Protein AF-A0A3Q3F5X0-F1 (afdb_monomer)

InterPro domains:
  IPR001217 Transcription factor STAT [PTHR11801] (1-173)
  IPR013799 STAT transcription factor, protein interaction [PF02865] (2-119)
  IPR013799 STAT transcription factor, protein interaction [SM00964] (2-122)
  IPR013800 STAT transcription factor, all-alpha domain [PF01017] (135-172)
  IPR015988 STAT transcription factor, coiled coil [SSF47655] (131-173)
  IPR036535 STAT transcription factor, N-terminal domain superfamily [G3DSA:1.10.532.10] (1-124)
  IPR036535 STAT transcription factor, N-terminal domain superfamily [SSF48092] (1-118)

Structure (mmCIF, N/CA/C/O backbone):
data_AF-A0A3Q3F5X0-F1
#
_entry.id   AF-A0A3Q3F5X0-F1
#
loop_
_atom_site.group_PDB
_atom_site.id
_atom_site.type_symbol
_atom_site.label_atom_id
_atom_site.label_alt_id
_atom_site.label_comp_id
_atom_site.label_asym_id
_atom_site.label_entity_id
_atom_site.label_seq_id
_atom_site.pdbx_PDB_ins_code
_atom_site.Cartn_x
_atom_site.Cartn_y
_atom_site.Cartn_z
_atom_site.occupancy
_atom_site.B_iso_or_equiv
_atom_site.auth_seq_id
_atom_site.auth_comp_id
_atom_site.auth_asym_id
_atom_site.auth_atom_id
_atom_site.pdbx_PDB_model_num
ATOM 1 N N . MET A 1 1 ? 6.477 1.922 10.230 1.00 62.34 1 MET A N 1
ATOM 2 C CA . MET A 1 1 ? 5.523 0.887 9.770 1.00 62.34 1 MET A CA 1
ATOM 3 C C . MET A 1 1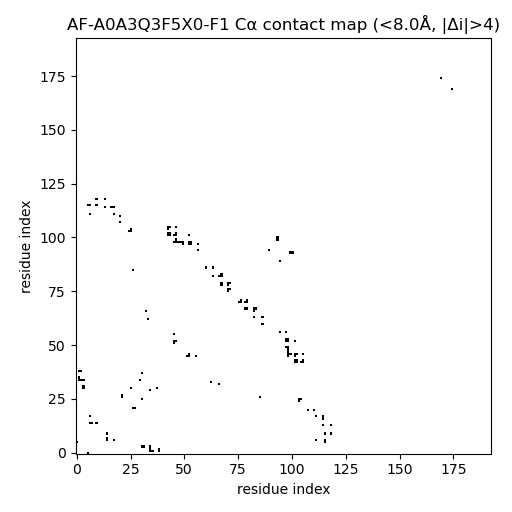 ? 5.033 1.331 8.405 1.00 62.34 1 MET A C 1
ATOM 5 O O . MET A 1 1 ? 4.726 2.510 8.294 1.00 62.34 1 MET A O 1
ATOM 9 N N . ALA A 1 2 ? 5.054 0.463 7.390 1.00 82.81 2 ALA A N 1
ATOM 10 C CA . ALA A 1 2 ? 4.677 0.853 6.027 1.00 82.81 2 ALA A CA 1
ATOM 11 C C . ALA A 1 2 ? 3.209 1.318 5.972 1.00 82.81 2 ALA A C 1
ATOM 13 O O . ALA A 1 2 ? 2.379 0.784 6.715 1.00 82.81 2 ALA A O 1
ATOM 14 N N . GLN A 1 3 ? 2.898 2.286 5.112 1.00 90.00 3 GLN A N 1
ATOM 15 C CA . GLN A 1 3 ? 1.541 2.753 4.811 1.00 90.00 3 GLN A CA 1
ATOM 16 C C . GLN A 1 3 ? 0.659 1.581 4.370 1.00 90.00 3 GLN A C 1
ATOM 18 O O . GLN A 1 3 ? -0.467 1.447 4.847 1.00 90.00 3 GLN A O 1
ATOM 23 N N . TRP A 1 4 ? 1.213 0.663 3.571 1.00 92.75 4 TRP A N 1
ATOM 24 C CA . TRP A 1 4 ? 0.525 -0.561 3.153 1.00 92.75 4 TRP A CA 1
ATOM 25 C C . TRP A 1 4 ? -0.023 -1.386 4.323 1.00 92.75 4 TRP A C 1
ATOM 27 O O . TRP A 1 4 ? -1.178 -1.801 4.319 1.00 92.75 4 TRP A O 1
ATOM 37 N N . ASN A 1 5 ? 0.776 -1.562 5.380 1.00 89.50 5 ASN A N 1
ATOM 38 C CA . ASN A 1 5 ? 0.346 -2.326 6.550 1.00 89.50 5 ASN A CA 1
ATOM 39 C C . ASN A 1 5 ? -0.796 -1.631 7.300 1.00 89.50 5 ASN A C 1
ATOM 41 O O . ASN A 1 5 ? -1.560 -2.299 7.982 1.00 89.50 5 ASN A O 1
ATOM 45 N N . GLN A 1 6 ? -0.902 -0.302 7.224 1.00 89.31 6 GLN A N 1
ATOM 46 C CA . GLN A 1 6 ? -2.010 0.428 7.844 1.00 89.31 6 GLN A CA 1
ATOM 47 C C . GLN A 1 6 ? -3.301 0.247 7.042 1.00 89.31 6 GLN A C 1
ATOM 49 O O . GLN A 1 6 ? -4.356 0.063 7.641 1.00 89.31 6 GLN A O 1
ATOM 54 N N . LEU A 1 7 ? -3.214 0.240 5.706 1.00 90.56 7 LEU A N 1
ATOM 55 C CA . LEU A 1 7 ? -4.358 -0.011 4.822 1.00 90.56 7 LEU A CA 1
ATOM 56 C C . LEU A 1 7 ? -4.957 -1.398 5.052 1.00 90.56 7 LEU A C 1
ATOM 58 O O . LEU A 1 7 ? -6.170 -1.523 5.162 1.00 90.56 7 LEU A O 1
ATOM 62 N N . GLN A 1 8 ? -4.112 -2.421 5.202 1.00 89.19 8 GLN A N 1
ATOM 63 C CA . GLN A 1 8 ? -4.552 -3.800 5.445 1.00 89.19 8 GLN A CA 1
ATOM 64 C C . GLN A 1 8 ? -5.322 -3.987 6.764 1.00 89.19 8 GLN A C 1
ATOM 66 O O . GLN A 1 8 ? -6.007 -4.991 6.932 1.00 89.19 8 GLN A O 1
ATOM 71 N N . MET A 1 9 ? -5.219 -3.035 7.694 1.00 86.75 9 MET A N 1
ATOM 72 C CA . MET A 1 9 ? -5.916 -3.064 8.984 1.00 86.75 9 MET A CA 1
ATOM 73 C C . MET A 1 9 ? -7.265 -2.327 8.956 1.00 86.75 9 MET A C 1
ATOM 75 O O . MET A 1 9 ? -7.920 -2.235 9.994 1.00 86.75 9 MET A O 1
ATOM 79 N N . LEU A 1 10 ? -7.662 -1.755 7.815 1.00 88.75 10 LEU A N 1
ATOM 80 C CA . LEU A 1 10 ? -8.928 -1.039 7.675 1.00 88.75 10 LEU A CA 1
ATOM 81 C C . LEU A 1 10 ? -10.125 -1.989 7.524 1.00 88.75 10 LEU A C 1
ATOM 83 O O . LEU A 1 10 ? -9.989 -3.152 7.152 1.00 88.75 10 LEU A O 1
ATOM 87 N N . ASP A 1 11 ? -11.325 -1.458 7.769 1.00 85.75 11 ASP A N 1
ATOM 88 C CA . ASP A 1 11 ? -12.581 -2.171 7.529 1.00 85.75 11 ASP A CA 1
ATOM 89 C C . ASP A 1 11 ? -12.750 -2.566 6.050 1.00 85.75 11 ASP A C 1
ATOM 91 O O . ASP A 1 11 ? -12.306 -1.851 5.148 1.00 85.75 11 ASP A O 1
ATOM 95 N N . CYS A 1 12 ? -13.512 -3.639 5.797 1.00 87.06 12 CYS A N 1
ATOM 96 C CA . CYS A 1 12 ? -13.797 -4.185 4.458 1.00 87.06 12 CYS A CA 1
ATOM 97 C C . CYS A 1 12 ? -14.195 -3.113 3.422 1.00 87.06 12 CYS A C 1
ATOM 99 O O . CYS A 1 12 ? -13.683 -3.106 2.309 1.00 87.06 12 CYS A O 1
ATOM 101 N N . LYS A 1 13 ? -15.026 -2.138 3.817 1.00 89.06 13 LYS A N 1
ATOM 102 C CA . LYS A 1 13 ? -15.477 -1.033 2.946 1.00 89.06 13 LYS A CA 1
ATOM 103 C C . LYS A 1 13 ? -14.349 -0.138 2.412 1.00 89.06 13 LYS A C 1
ATOM 105 O O . LYS A 1 13 ? -14.518 0.512 1.386 1.00 89.06 13 LYS A O 1
ATOM 110 N N . TYR A 1 14 ? -13.239 -0.021 3.143 1.00 89.50 14 TYR A N 1
ATOM 111 C CA . TYR A 1 14 ? -12.072 0.749 2.709 1.00 89.50 14 TYR A CA 1
ATOM 112 C C . TYR A 1 14 ? -11.112 -0.130 1.911 1.00 89.50 14 TYR A C 1
ATOM 114 O O . TYR A 1 14 ? -10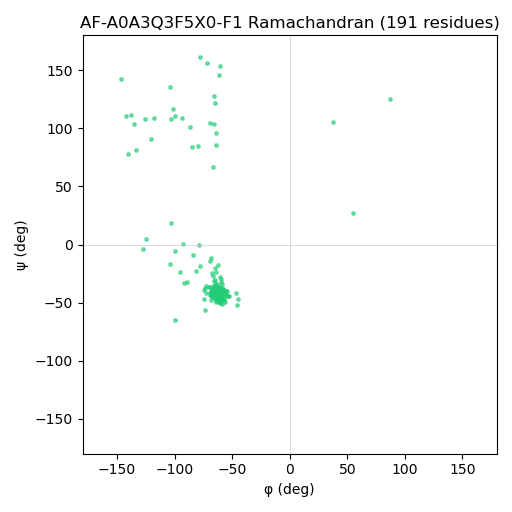.489 0.364 0.979 1.00 89.50 14 TYR A O 1
ATOM 122 N N . LEU A 1 15 ? -11.031 -1.428 2.224 1.00 90.31 15 LEU A N 1
ATOM 123 C CA . LEU A 1 15 ? -10.270 -2.386 1.420 1.00 90.31 15 LEU A CA 1
ATOM 124 C C . LEU A 1 15 ? -10.836 -2.509 -0.000 1.00 90.31 15 LEU A C 1
ATOM 126 O O . LEU A 1 15 ? -10.057 -2.531 -0.941 1.00 90.31 15 LEU A O 1
ATOM 130 N N . GLU A 1 16 ? -12.160 -2.476 -0.174 1.00 90.75 16 GLU A N 1
ATOM 131 C CA . GLU A 1 16 ? -12.792 -2.417 -1.505 1.00 90.75 16 GLU A CA 1
ATOM 132 C C . GLU A 1 16 ? -12.388 -1.160 -2.296 1.00 90.75 16 GLU A C 1
ATOM 134 O O . GLU A 1 16 ? -12.187 -1.225 -3.505 1.00 90.75 16 GLU A O 1
ATOM 139 N N . GLN A 1 17 ? -12.215 -0.014 -1.626 1.00 90.75 17 GLN A N 1
ATOM 140 C CA . GLN A 1 17 ? -11.722 1.207 -2.281 1.00 90.75 17 GLN A CA 1
ATOM 141 C C . GLN A 1 17 ? -10.253 1.076 -2.692 1.00 90.75 17 GLN A C 1
ATOM 143 O O . GLN A 1 17 ? -9.859 1.589 -3.738 1.00 90.75 17 GLN A O 1
ATOM 148 N N . VAL A 1 18 ? -9.442 0.394 -1.877 1.00 92.56 18 VAL A N 1
ATOM 149 C CA . VAL A 1 18 ? -8.052 0.079 -2.228 1.00 92.56 18 VAL A CA 1
ATOM 150 C C . VAL A 1 18 ? -8.012 -0.887 -3.413 1.00 92.56 18 VAL A C 1
ATOM 152 O O . VAL A 1 18 ? -7.215 -0.677 -4.315 1.00 92.56 18 VAL A O 1
ATOM 155 N N . ASP A 1 19 ? -8.882 -1.893 -3.461 1.00 91.50 19 ASP A N 1
ATOM 156 C CA . ASP A 1 19 ? -8.961 -2.853 -4.571 1.00 91.50 19 ASP A CA 1
ATOM 157 C C . ASP A 1 19 ? -9.249 -2.151 -5.909 1.00 91.50 19 ASP A C 1
ATOM 159 O O . ASP A 1 19 ? -8.447 -2.212 -6.843 1.00 91.50 19 ASP A O 1
ATOM 163 N N . GLN A 1 20 ? -10.292 -1.317 -5.934 1.00 91.50 20 GLN A N 1
ATOM 164 C CA . GLN A 1 20 ? -10.670 -0.513 -7.104 1.00 91.50 20 GLN A CA 1
ATOM 165 C C . GLN A 1 20 ? -9.568 0.450 -7.572 1.00 91.50 20 GLN A C 1
ATOM 167 O O . GLN A 1 20 ? -9.478 0.773 -8.757 1.00 91.50 20 GLN A O 1
ATOM 172 N N . LEU A 1 21 ? -8.717 0.936 -6.661 1.00 91.94 21 LEU A N 1
ATOM 173 C CA . LEU A 1 21 ? -7.590 1.801 -7.018 1.00 91.94 21 LEU A CA 1
ATOM 174 C C . LEU A 1 21 ? -6.561 1.064 -7.894 1.00 91.94 21 LEU A C 1
ATOM 176 O O . LEU A 1 21 ? -5.889 1.695 -8.723 1.00 91.94 21 LEU A O 1
ATOM 180 N N . TYR A 1 22 ? -6.433 -0.253 -7.722 1.00 91.62 22 TYR A N 1
ATOM 181 C CA . TYR A 1 22 ? -5.384 -1.072 -8.325 1.00 91.62 22 TYR A CA 1
ATOM 182 C C . TYR A 1 22 ? -5.829 -1.931 -9.520 1.00 91.62 22 TYR A C 1
ATOM 184 O O . TYR A 1 22 ? -4.947 -2.302 -10.293 1.00 91.62 22 TYR A O 1
ATOM 192 N N . ASP A 1 23 ? -7.131 -2.159 -9.735 1.00 83.75 23 ASP A N 1
ATOM 193 C CA . ASP A 1 23 ? -7.678 -3.030 -10.800 1.00 83.75 23 ASP A CA 1
ATOM 194 C C . ASP A 1 23 ? -7.028 -2.848 -12.190 1.00 83.75 23 ASP A C 1
ATOM 196 O O . ASP A 1 23 ? -6.608 -3.825 -12.807 1.00 83.75 23 ASP A O 1
ATOM 200 N N . ASP A 1 24 ? -6.856 -1.605 -12.659 1.00 73.31 24 ASP A N 1
ATOM 201 C CA . ASP A 1 24 ? -6.328 -1.305 -14.008 1.00 73.31 24 ASP A CA 1
ATOM 202 C C . ASP A 1 24 ? -5.088 -0.384 -14.011 1.00 73.31 24 ASP A C 1
ATOM 204 O O . ASP A 1 24 ? -4.608 0.062 -15.064 1.00 73.31 24 ASP A O 1
ATOM 208 N N . SER A 1 25 ? -4.556 -0.034 -12.835 1.00 80.62 25 SER A N 1
ATOM 209 C CA . SER A 1 25 ? -3.545 1.026 -12.717 1.00 80.62 25 SER A CA 1
ATOM 210 C C . SER A 1 25 ? -2.118 0.494 -12.600 1.00 80.62 25 SER A C 1
ATOM 212 O O . SER A 1 25 ? -1.296 0.729 -13.486 1.00 80.62 25 SER A O 1
ATOM 214 N N . PHE A 1 26 ? -1.813 -0.210 -11.517 1.00 89.62 26 PHE A N 1
ATOM 215 C CA . PHE A 1 26 ? -0.490 -0.714 -11.172 1.00 89.62 26 PHE A CA 1
ATOM 216 C C . PHE A 1 26 ? -0.658 -2.050 -10.439 1.00 89.62 26 PHE A C 1
ATOM 218 O O . PHE A 1 26 ? -1.594 -2.181 -9.660 1.00 89.62 26 PHE A O 1
ATOM 225 N N . PRO A 1 27 ? 0.202 -3.059 -10.640 1.00 91.06 27 PRO A N 1
ATOM 226 C CA . PRO A 1 27 ? -0.033 -4.362 -10.025 1.00 91.06 27 PRO A CA 1
ATOM 227 C C . PRO A 1 27 ? 0.047 -4.295 -8.491 1.00 91.06 27 PRO A C 1
ATOM 229 O O . PRO A 1 27 ? 1.091 -3.936 -7.932 1.00 91.06 27 PRO A O 1
ATOM 232 N N . MET A 1 28 ? -1.040 -4.676 -7.809 1.00 92.38 28 MET A N 1
ATOM 233 C CA . MET A 1 28 ? -1.124 -4.660 -6.343 1.00 92.38 28 MET A CA 1
ATOM 234 C C . MET A 1 28 ? -0.048 -5.542 -5.692 1.00 92.38 28 MET A C 1
ATOM 236 O O . MET A 1 28 ? 0.515 -5.180 -4.659 1.00 92.38 28 MET A O 1
ATOM 240 N N . ASP A 1 29 ? 0.321 -6.654 -6.332 1.00 91.12 29 ASP A N 1
ATOM 241 C CA . ASP A 1 29 ? 1.418 -7.521 -5.900 1.00 91.12 29 ASP A CA 1
ATOM 242 C C . ASP A 1 29 ? 2.721 -6.735 -5.683 1.00 91.12 29 ASP A C 1
ATOM 244 O O . ASP A 1 29 ? 3.396 -6.888 -4.665 1.00 91.12 29 ASP A O 1
ATOM 248 N N . ILE A 1 30 ? 3.063 -5.836 -6.613 1.00 92.12 30 ILE A N 1
ATOM 249 C CA . ILE A 1 30 ? 4.283 -5.023 -6.531 1.00 92.12 30 ILE A CA 1
ATOM 250 C C . ILE A 1 30 ? 4.158 -4.008 -5.406 1.00 92.12 30 ILE A C 1
ATOM 252 O O . ILE A 1 30 ? 5.093 -3.842 -4.617 1.00 92.12 30 ILE A O 1
ATOM 256 N N . ARG A 1 31 ? 2.989 -3.362 -5.309 1.00 93.62 31 ARG A N 1
ATOM 257 C CA . ARG A 1 31 ? 2.679 -2.422 -4.230 1.00 93.62 31 ARG A CA 1
ATOM 258 C C . ARG A 1 31 ? 2.874 -3.067 -2.856 1.00 93.62 31 ARG A C 1
ATOM 260 O O . ARG A 1 31 ? 3.416 -2.411 -1.963 1.00 93.62 31 ARG A O 1
ATOM 267 N N . GLN A 1 32 ? 2.474 -4.329 -2.702 1.00 92.75 32 GLN A N 1
ATOM 268 C CA . GLN A 1 32 ? 2.616 -5.094 -1.467 1.00 92.75 32 GLN A CA 1
ATOM 269 C C . GLN A 1 32 ? 4.068 -5.518 -1.208 1.00 92.75 32 GLN A C 1
ATOM 271 O O . GLN A 1 32 ? 4.624 -5.185 -0.155 1.00 92.75 32 GLN A O 1
ATOM 276 N N . TYR A 1 33 ? 4.698 -6.234 -2.147 1.00 91.19 33 TYR A N 1
ATOM 277 C CA . TYR A 1 33 ? 6.037 -6.804 -1.947 1.00 91.19 33 TYR A CA 1
ATOM 278 C C . TYR A 1 33 ? 7.104 -5.734 -1.740 1.00 91.19 33 TYR A C 1
ATOM 280 O O . TYR A 1 33 ? 7.977 -5.879 -0.884 1.00 91.19 33 TYR A O 1
ATOM 288 N N . LEU A 1 34 ? 7.008 -4.637 -2.490 1.00 93.06 34 LEU A N 1
ATOM 289 C CA . LEU A 1 34 ? 7.975 -3.547 -2.454 1.00 93.06 34 LEU A CA 1
ATOM 290 C C . LEU A 1 34 ? 7.464 -2.340 -1.667 1.00 93.06 34 LEU A C 1
ATOM 292 O O . LEU A 1 34 ? 8.031 -1.259 -1.793 1.00 93.06 34 LEU A O 1
ATOM 296 N N . SER A 1 35 ? 6.441 -2.514 -0.824 1.00 94.75 35 SER A N 1
ATOM 297 C CA . SER A 1 35 ? 5.794 -1.431 -0.068 1.00 94.75 35 SER A CA 1
ATOM 298 C C . SER A 1 35 ? 6.784 -0.473 0.595 1.00 94.75 35 SER A C 1
ATOM 300 O O . SER A 1 35 ? 6.738 0.728 0.355 1.00 94.75 35 SER A O 1
ATOM 302 N N . LYS A 1 36 ? 7.746 -1.003 1.358 1.00 92.88 36 LYS A N 1
ATOM 303 C CA . LYS A 1 36 ? 8.773 -0.195 2.037 1.00 92.88 36 LYS A CA 1
ATOM 304 C C . LYS A 1 36 ? 9.679 0.577 1.075 1.00 92.88 36 LYS A C 1
ATOM 306 O O . LYS A 1 36 ? 10.094 1.682 1.400 1.00 92.88 36 LYS A O 1
ATOM 311 N N . TRP A 1 37 ? 10.028 -0.023 -0.062 1.00 95.06 37 TRP A N 1
ATOM 312 C CA . TRP A 1 37 ? 10.907 0.601 -1.050 1.00 95.06 37 TRP A CA 1
ATOM 313 C C . TRP A 1 37 ? 10.161 1.691 -1.821 1.00 95.06 37 TRP A C 1
ATOM 315 O O . TRP A 1 37 ? 10.643 2.818 -1.899 1.00 95.06 37 TRP A O 1
ATOM 325 N N . ILE A 1 38 ? 8.947 1.391 -2.290 1.00 95.25 38 ILE A N 1
ATOM 326 C CA . ILE A 1 38 ? 8.069 2.347 -2.975 1.00 95.25 38 ILE A CA 1
ATOM 327 C C . ILE A 1 38 ? 7.815 3.565 -2.082 1.00 95.25 38 ILE A C 1
ATOM 329 O O . ILE A 1 38 ? 7.986 4.690 -2.531 1.00 95.25 38 ILE A O 1
ATOM 333 N N . GLU A 1 39 ? 7.476 3.358 -0.810 1.00 94.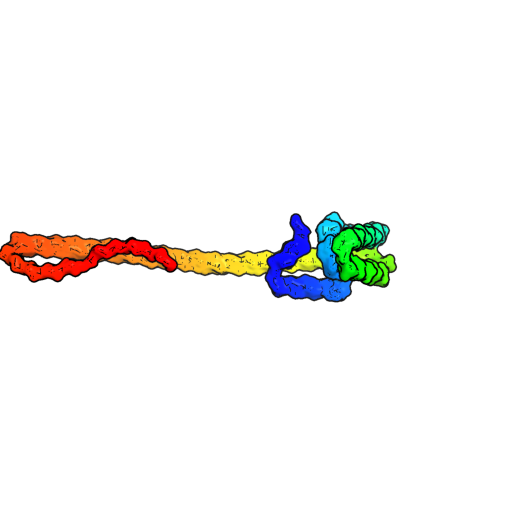88 39 GLU A N 1
ATOM 334 C CA . GLU A 1 39 ? 7.184 4.447 0.135 1.00 94.88 39 GLU A CA 1
ATOM 335 C C . GLU A 1 39 ? 8.420 5.281 0.522 1.00 94.88 39 GLU A C 1
ATOM 337 O O . GLU A 1 39 ? 8.280 6.363 1.083 1.00 94.88 39 GLU A O 1
ATOM 342 N N . SER A 1 40 ? 9.636 4.802 0.235 1.00 95.00 40 SER A N 1
ATOM 343 C CA . SER A 1 40 ? 10.878 5.539 0.514 1.00 95.00 40 SER A CA 1
ATOM 344 C C . SER A 1 40 ? 11.265 6.544 -0.576 1.00 95.00 40 SER A C 1
ATOM 346 O O . SER A 1 40 ? 12.202 7.321 -0.391 1.00 95.00 40 SER A O 1
ATOM 348 N N . ILE A 1 41 ? 10.570 6.522 -1.715 1.00 95.00 41 ILE A N 1
ATOM 349 C CA . ILE A 1 41 ? 10.892 7.319 -2.897 1.00 95.00 41 ILE A CA 1
ATOM 350 C C . ILE A 1 41 ? 9.919 8.493 -3.007 1.00 95.00 41 ILE A C 1
ATOM 352 O O . ILE A 1 41 ? 8.707 8.330 -2.885 1.00 95.00 41 ILE A O 1
ATOM 356 N N . ASP A 1 42 ? 10.455 9.676 -3.307 1.00 95.31 42 ASP A N 1
ATOM 357 C CA . ASP A 1 42 ? 9.653 10.844 -3.665 1.00 95.31 42 ASP A CA 1
ATOM 358 C C . ASP A 1 42 ? 9.194 10.762 -5.130 1.00 95.31 42 ASP A C 1
ATOM 360 O O . ASP A 1 42 ? 9.834 11.290 -6.043 1.00 95.31 42 ASP A O 1
ATOM 364 N N . TRP A 1 43 ? 8.080 10.066 -5.355 1.00 96.25 43 TRP A N 1
ATOM 365 C CA . TRP A 1 43 ? 7.519 9.865 -6.691 1.00 96.25 43 TRP A CA 1
ATOM 366 C C . TRP A 1 43 ? 7.028 11.152 -7.362 1.00 96.25 43 TRP A C 1
ATOM 368 O O . TRP A 1 43 ? 6.944 11.175 -8.588 1.00 96.25 43 TRP A O 1
ATOM 378 N N . ASP A 1 44 ? 6.755 12.221 -6.607 1.00 95.31 44 ASP A N 1
ATOM 379 C CA . ASP A 1 44 ? 6.405 13.519 -7.191 1.00 95.31 44 ASP A CA 1
ATOM 380 C C . ASP A 1 44 ? 7.602 14.129 -7.916 1.00 95.31 44 ASP A C 1
ATOM 382 O O . ASP A 1 44 ? 7.469 14.572 -9.054 1.00 95.31 44 ASP A O 1
ATOM 386 N N . THR A 1 45 ? 8.789 14.078 -7.308 1.00 95.69 45 THR A N 1
ATOM 387 C CA . THR A 1 45 ? 10.025 14.520 -7.969 1.00 95.69 45 THR A CA 1
ATOM 388 C C . THR A 1 45 ? 10.390 13.609 -9.143 1.00 95.69 45 THR A C 1
ATOM 390 O O . THR A 1 45 ? 10.795 14.094 -10.201 1.00 95.69 45 THR A O 1
ATOM 393 N N . VAL A 1 46 ? 10.214 12.290 -8.993 1.00 95.88 46 VAL A N 1
ATOM 394 C CA . VAL A 1 46 ? 10.490 11.316 -10.066 1.00 95.88 46 VAL A CA 1
ATOM 395 C C . VAL A 1 46 ? 9.597 11.564 -11.285 1.00 95.88 46 VAL A C 1
ATOM 397 O O . VAL A 1 46 ? 10.084 11.523 -12.409 1.00 95.88 46 VAL A O 1
ATOM 400 N N . ALA A 1 47 ? 8.319 11.890 -11.080 1.00 95.06 47 ALA A N 1
ATOM 401 C CA . ALA A 1 47 ? 7.380 12.193 -12.160 1.00 95.06 47 ALA A CA 1
ATOM 402 C C . ALA A 1 47 ? 7.684 13.505 -12.913 1.00 95.06 47 ALA A C 1
ATOM 404 O O . ALA A 1 47 ? 7.093 13.751 -13.959 1.00 95.06 47 ALA A O 1
ATOM 405 N N . MET A 1 48 ? 8.588 14.346 -12.402 1.00 94.12 48 MET A N 1
ATOM 406 C CA . MET A 1 48 ? 8.992 15.609 -13.037 1.00 94.12 48 MET A CA 1
ATOM 407 C C . MET A 1 48 ? 10.314 15.494 -13.810 1.00 94.12 48 MET A C 1
ATOM 409 O O . MET A 1 48 ? 10.749 16.468 -14.423 1.00 94.12 48 MET A O 1
ATOM 413 N N . GLN A 1 49 ? 10.995 14.346 -13.739 1.00 94.69 49 GLN A N 1
ATOM 414 C CA . GLN A 1 49 ? 12.339 14.157 -14.283 1.00 94.69 49 GLN A CA 1
ATOM 415 C C . GLN A 1 49 ? 12.449 12.828 -15.038 1.00 94.69 49 GLN A C 1
ATOM 417 O O . GLN A 1 49 ? 12.638 11.779 -14.425 1.00 94.69 49 GLN A O 1
ATOM 422 N N . ASP A 1 50 ? 12.435 12.873 -16.371 1.00 93.00 50 ASP A N 1
ATOM 423 C CA . ASP A 1 50 ? 12.467 11.681 -17.237 1.00 93.00 50 ASP A CA 1
ATOM 424 C C . ASP A 1 50 ? 13.654 10.747 -16.961 1.00 93.00 50 ASP A C 1
ATOM 426 O O . ASP A 1 50 ? 13.510 9.523 -16.881 1.00 93.00 50 ASP A O 1
ATOM 430 N N . SER A 1 51 ? 14.846 11.317 -16.768 1.00 94.88 51 SER A N 1
ATOM 431 C CA . SER A 1 51 ? 16.055 10.543 -16.474 1.00 94.88 51 SER A CA 1
ATOM 432 C C . SER A 1 51 ? 15.960 9.835 -15.123 1.00 94.88 51 SER A C 1
ATOM 434 O O . SER A 1 51 ? 16.313 8.661 -15.013 1.00 94.88 51 SER A O 1
ATOM 436 N N . LEU A 1 52 ? 15.432 10.515 -14.102 1.00 96.19 52 LEU A N 1
ATOM 437 C CA . LEU A 1 52 ? 15.224 9.936 -12.780 1.00 96.19 52 LEU A CA 1
ATOM 438 C C . LEU A 1 52 ? 14.124 8.868 -12.807 1.00 96.19 52 LEU A C 1
ATOM 440 O O . LEU A 1 52 ? 14.295 7.822 -12.184 1.00 96.19 52 LEU A O 1
ATOM 444 N N . ALA A 1 53 ? 13.038 9.091 -13.551 1.00 95.75 53 ALA A N 1
ATOM 445 C CA . ALA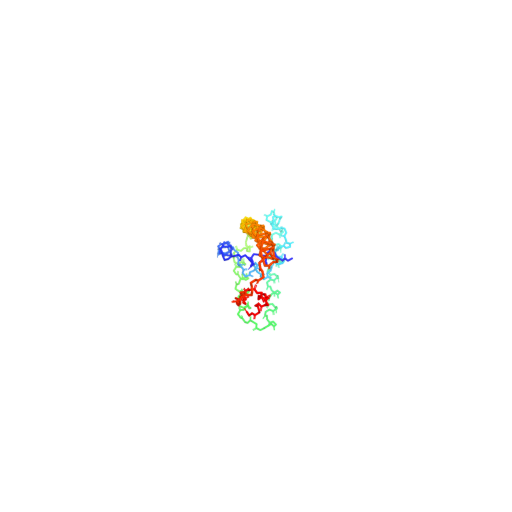 A 1 53 ? 11.981 8.105 -13.762 1.00 95.75 53 ALA A CA 1
ATOM 446 C C . ALA A 1 53 ? 12.518 6.831 -14.415 1.00 95.75 53 ALA A C 1
ATOM 448 O O . ALA A 1 53 ? 12.236 5.732 -13.942 1.00 95.75 53 ALA A O 1
ATOM 449 N N . THR A 1 54 ? 13.372 6.975 -15.428 1.00 96.12 54 THR A N 1
ATOM 450 C CA . THR A 1 54 ? 14.027 5.844 -16.097 1.00 96.12 54 THR A CA 1
ATOM 451 C C . THR A 1 54 ? 14.925 5.066 -15.132 1.00 96.12 54 THR A C 1
ATOM 453 O O . THR A 1 54 ? 14.840 3.841 -15.052 1.00 96.12 54 THR A O 1
ATOM 456 N N . VAL A 1 55 ? 15.745 5.762 -14.334 1.00 97.00 55 VAL A N 1
ATOM 457 C CA . VAL A 1 55 ? 16.585 5.122 -13.305 1.00 97.00 55 VAL A CA 1
ATOM 458 C C . VAL A 1 55 ? 15.721 4.379 -12.285 1.00 97.00 55 VAL A C 1
ATOM 460 O O . VAL A 1 55 ? 15.966 3.207 -12.014 1.00 97.00 55 VAL A O 1
ATOM 463 N N . ARG A 1 56 ? 14.666 5.017 -11.765 1.00 96.69 56 ARG A N 1
ATOM 464 C CA . ARG A 1 56 ? 13.766 4.406 -10.774 1.00 96.69 56 ARG A CA 1
ATOM 465 C C . ARG A 1 56 ? 12.973 3.233 -11.329 1.00 96.69 56 ARG A C 1
ATOM 467 O O . ARG A 1 56 ? 12.691 2.295 -10.588 1.00 96.69 56 ARG A O 1
ATOM 474 N N . PHE A 1 57 ? 12.646 3.251 -12.615 1.00 96.50 57 PHE A N 1
ATOM 475 C CA . PHE A 1 57 ? 12.043 2.114 -13.293 1.00 96.50 57 PHE A CA 1
ATOM 476 C C . PHE A 1 57 ? 12.994 0.916 -13.345 1.00 96.50 57 PHE A C 1
ATOM 478 O O . PHE A 1 57 ? 12.606 -0.192 -12.976 1.00 96.50 57 PHE A O 1
ATOM 485 N N . HIS A 1 58 ? 14.260 1.123 -13.706 1.00 96.31 58 HIS A N 1
ATOM 486 C CA . HIS A 1 58 ? 15.249 0.044 -13.666 1.00 96.31 58 HIS A CA 1
ATOM 487 C C . HIS A 1 58 ? 15.544 -0.435 -12.239 1.00 96.31 58 HIS A C 1
ATOM 489 O O . HIS A 1 58 ? 15.662 -1.643 -12.027 1.00 96.31 58 HIS A O 1
ATOM 495 N N . ASP A 1 59 ? 15.572 0.470 -11.256 1.00 96.75 59 ASP A N 1
ATOM 496 C CA . ASP A 1 59 ? 15.679 0.099 -9.843 1.00 96.75 59 ASP A CA 1
ATOM 497 C C . ASP A 1 59 ? 14.493 -0.788 -9.418 1.00 96.75 59 ASP A C 1
ATOM 499 O O . ASP A 1 59 ? 14.695 -1.806 -8.757 1.00 96.75 59 ASP A O 1
ATOM 503 N N . LEU A 1 60 ? 13.263 -0.462 -9.840 1.00 95.69 60 LEU A N 1
ATOM 504 C CA . LEU A 1 60 ? 12.069 -1.275 -9.575 1.00 95.69 60 LEU A CA 1
ATOM 505 C C . LEU A 1 60 ? 12.209 -2.685 -10.168 1.00 95.69 60 LEU A C 1
ATOM 507 O O . LEU A 1 60 ? 11.916 -3.673 -9.493 1.00 95.69 60 LEU A O 1
ATOM 511 N N . LEU A 1 61 ? 12.683 -2.797 -11.413 1.00 95.38 61 LEU A N 1
ATOM 512 C CA . LEU A 1 61 ? 12.923 -4.095 -12.051 1.00 95.38 61 LEU A CA 1
ATOM 513 C C . LEU A 1 61 ? 13.985 -4.911 -11.299 1.00 95.38 61 LEU A C 1
ATOM 515 O O . LEU A 1 61 ? 13.808 -6.117 -11.128 1.00 95.38 61 LEU A O 1
ATOM 519 N N . ALA A 1 62 ? 15.043 -4.263 -10.807 1.00 95.94 62 ALA A N 1
ATOM 520 C CA . ALA A 1 62 ? 16.074 -4.912 -10.001 1.00 95.94 62 ALA A CA 1
ATOM 521 C C . ALA A 1 62 ? 15.534 -5.387 -8.639 1.00 95.94 62 ALA A C 1
ATOM 523 O O . ALA A 1 62 ? 15.862 -6.486 -8.192 1.00 95.94 62 ALA A O 1
ATOM 524 N N . GLN A 1 63 ? 14.649 -4.614 -8.000 1.00 95.12 63 GLN A N 1
ATOM 525 C CA . GLN A 1 63 ? 13.966 -5.043 -6.774 1.00 95.12 63 GLN A CA 1
ATOM 526 C C . GLN A 1 63 ? 13.098 -6.288 -7.009 1.00 95.12 63 GLN A C 1
ATOM 528 O O . GLN A 1 63 ? 13.065 -7.184 -6.166 1.00 95.12 63 GLN A O 1
ATOM 533 N N . LEU A 1 64 ? 12.425 -6.388 -8.162 1.00 94.00 64 LEU A N 1
ATOM 534 C CA . LEU A 1 64 ? 11.668 -7.590 -8.525 1.00 94.00 64 LEU A CA 1
ATOM 535 C C . LEU A 1 64 ? 12.573 -8.810 -8.742 1.00 94.00 64 LEU A C 1
ATOM 537 O O . LEU A 1 64 ? 12.182 -9.918 -8.375 1.00 94.00 64 LEU A O 1
ATOM 541 N N . ASP A 1 65 ? 13.778 -8.625 -9.282 1.00 93.44 65 ASP A N 1
ATOM 542 C CA . ASP A 1 65 ? 14.760 -9.708 -9.428 1.00 93.44 65 ASP A CA 1
ATOM 543 C C . ASP A 1 65 ? 15.284 -10.209 -8.071 1.00 93.44 65 ASP A C 1
ATOM 545 O O . ASP A 1 65 ? 15.446 -11.420 -7.873 1.00 93.44 65 ASP A O 1
ATOM 549 N N . ASP A 1 66 ? 15.478 -9.309 -7.101 1.00 93.38 66 ASP A N 1
ATOM 550 C CA . ASP A 1 66 ? 15.808 -9.688 -5.721 1.00 93.38 66 ASP A CA 1
ATOM 551 C C . ASP A 1 66 ? 14.664 -10.489 -5.076 1.00 93.38 66 ASP A C 1
ATOM 553 O O . ASP A 1 66 ? 14.894 -11.566 -4.522 1.00 93.38 66 ASP A O 1
ATOM 557 N N . GLN A 1 67 ? 13.411 -10.035 -5.221 1.00 90.00 67 GLN A N 1
ATOM 558 C CA . GLN A 1 67 ? 12.246 -10.781 -4.721 1.00 90.00 67 GLN A CA 1
ATOM 559 C C . GLN A 1 67 ? 12.100 -12.150 -5.392 1.00 90.00 67 GLN A C 1
ATOM 561 O O . GLN A 1 67 ? 11.845 -13.148 -4.717 1.00 90.00 67 GLN A O 1
ATOM 566 N N . HIS A 1 68 ? 12.323 -12.234 -6.706 1.00 91.00 68 HIS A N 1
ATOM 567 C CA . HIS A 1 68 ? 12.334 -13.508 -7.421 1.00 91.00 68 HIS A CA 1
ATOM 568 C C . HIS A 1 68 ? 13.384 -14.467 -6.842 1.00 91.00 68 HIS A C 1
ATOM 570 O O . HIS A 1 68 ? 13.099 -15.648 -6.644 1.00 91.00 68 HIS A O 1
ATOM 576 N N . SER A 1 69 ? 14.583 -13.964 -6.540 1.00 92.06 69 SER A N 1
ATOM 577 C CA . SER A 1 69 ? 15.670 -14.758 -5.959 1.00 92.06 69 SER A CA 1
ATOM 578 C C . SER A 1 69 ? 15.314 -15.283 -4.563 1.00 92.06 69 SER A C 1
ATOM 580 O O . SER A 1 69 ? 15.579 -16.446 -4.262 1.00 92.06 69 SER A O 1
ATOM 582 N N . ARG A 1 70 ? 14.628 -14.484 -3.736 1.00 91.00 70 ARG A N 1
ATOM 583 C CA . ARG A 1 70 ? 14.109 -14.928 -2.427 1.00 91.00 70 ARG A CA 1
ATOM 584 C C . ARG A 1 70 ? 13.080 -16.051 -2.572 1.00 91.00 70 ARG A C 1
ATOM 586 O O . ARG A 1 70 ? 13.221 -17.093 -1.938 1.00 91.00 70 ARG A O 1
ATOM 593 N N . PHE A 1 71 ? 12.107 -15.901 -3.472 1.00 88.56 71 PHE A N 1
ATOM 594 C CA . PHE A 1 71 ? 11.109 -16.949 -3.731 1.00 88.56 71 PHE A CA 1
ATOM 595 C C . PHE A 1 71 ? 11.700 -18.209 -4.380 1.00 88.56 71 PHE A C 1
ATOM 597 O O . PHE A 1 71 ? 11.130 -19.297 -4.246 1.00 88.56 71 PHE A O 1
ATOM 604 N N . ALA A 1 72 ? 12.831 -18.085 -5.081 1.00 86.50 72 ALA A N 1
ATOM 605 C CA . ALA A 1 72 ? 13.599 -19.222 -5.578 1.00 86.50 72 ALA A CA 1
ATOM 606 C C . ALA A 1 72 ? 14.186 -20.054 -4.433 1.00 86.50 72 ALA A C 1
ATOM 608 O O . ALA A 1 72 ? 14.051 -21.276 -4.447 1.00 86.50 72 ALA A O 1
ATOM 609 N N . LEU A 1 73 ? 14.745 -19.401 -3.411 1.00 90.06 73 LEU A N 1
ATOM 610 C CA . LEU A 1 73 ? 15.267 -20.075 -2.217 1.00 90.06 73 LEU A CA 1
ATOM 611 C C . LEU A 1 73 ? 14.161 -20.772 -1.409 1.00 90.06 73 LEU A C 1
ATOM 613 O O . LEU A 1 73 ? 14.371 -21.860 -0.880 1.00 90.06 73 LEU A O 1
ATOM 617 N N . GLU A 1 74 ? 12.970 -20.177 -1.356 1.00 89.25 74 GLU A N 1
ATOM 618 C CA . GLU A 1 74 ? 11.798 -20.737 -0.668 1.00 89.25 74 GLU A CA 1
ATOM 619 C C . GLU A 1 74 ? 11.079 -21.842 -1.471 1.00 89.25 74 GLU A C 1
ATOM 621 O O . GLU A 1 74 ? 10.090 -22.401 -1.002 1.00 89.25 74 GLU A O 1
ATOM 626 N N . ASN A 1 75 ? 11.555 -22.176 -2.680 1.00 87.31 75 ASN A N 1
ATOM 627 C CA . ASN A 1 75 ? 10.926 -23.125 -3.611 1.00 87.31 75 ASN A CA 1
ATOM 628 C C . ASN A 1 75 ? 9.457 -22.799 -3.960 1.00 87.31 75 ASN A C 1
ATOM 630 O O . ASN A 1 75 ? 8.681 -23.684 -4.333 1.00 87.31 75 ASN A O 1
ATOM 634 N N . ASN A 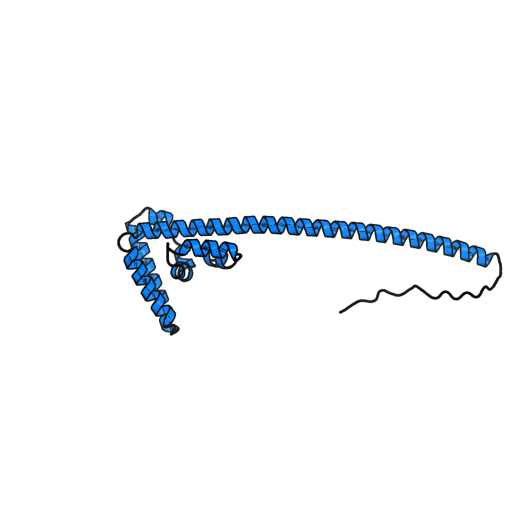1 76 ? 9.055 -21.526 -3.895 1.00 89.50 76 ASN A N 1
ATOM 635 C CA . ASN A 1 76 ? 7.688 -21.117 -4.209 1.00 89.50 76 ASN A CA 1
ATOM 636 C C . ASN A 1 76 ? 7.501 -20.895 -5.720 1.00 89.50 76 ASN A C 1
ATOM 638 O O . ASN A 1 76 ? 7.592 -19.774 -6.227 1.00 89.50 76 ASN A O 1
ATOM 642 N N . PHE A 1 77 ? 7.244 -21.982 -6.451 1.00 90.38 77 PHE A N 1
ATOM 643 C CA . PHE A 1 77 ? 7.117 -21.962 -7.914 1.00 90.38 77 PHE A CA 1
ATOM 644 C C . PHE A 1 77 ? 6.038 -20.989 -8.420 1.00 90.38 77 PHE A C 1
ATOM 646 O O . PHE A 1 77 ? 6.253 -20.293 -9.417 1.00 90.38 77 PHE A O 1
ATOM 653 N N . LEU A 1 78 ? 4.897 -20.907 -7.724 1.00 92.19 78 LEU A N 1
ATOM 654 C CA . LEU A 1 78 ? 3.793 -20.021 -8.098 1.00 92.19 78 LEU A CA 1
ATOM 655 C C . LEU A 1 78 ? 4.215 -18.550 -8.016 1.00 92.19 78 LEU A C 1
ATOM 657 O O . LEU A 1 78 ? 4.040 -17.808 -8.982 1.00 92.19 78 LEU A O 1
ATOM 661 N N . LEU A 1 79 ? 4.824 -18.139 -6.899 1.00 89.62 79 LEU A N 1
ATOM 662 C CA . LEU A 1 79 ? 5.270 -16.755 -6.720 1.00 89.62 79 LEU A CA 1
ATOM 663 C C . LEU A 1 79 ? 6.408 -16.384 -7.677 1.00 89.62 79 LEU A C 1
ATOM 665 O O . LEU A 1 79 ? 6.398 -15.290 -8.237 1.00 89.62 79 LEU A O 1
ATOM 669 N N . GLN A 1 80 ? 7.337 -17.304 -7.957 1.00 90.31 80 GLN A N 1
ATOM 670 C CA . GLN A 1 80 ? 8.371 -17.085 -8.976 1.00 90.31 80 GLN A CA 1
ATOM 671 C C . GLN A 1 80 ? 7.766 -16.832 -10.363 1.00 90.31 80 GLN A C 1
ATOM 673 O O . GLN A 1 80 ? 8.165 -15.901 -11.066 1.00 90.31 80 GLN A O 1
ATOM 678 N N . HIS A 1 81 ? 6.793 -17.655 -10.769 1.00 91.38 81 HIS A N 1
ATOM 679 C CA . HIS A 1 81 ? 6.096 -17.473 -12.038 1.00 91.38 81 HIS A CA 1
ATOM 680 C C . HIS A 1 81 ? 5.351 -16.130 -12.083 1.00 91.38 81 HIS A C 1
ATOM 682 O O . HIS A 1 81 ? 5.453 -15.411 -13.081 1.00 91.38 81 HIS A O 1
ATOM 688 N N . ASN A 1 82 ? 4.657 -15.767 -11.000 1.00 91.06 82 ASN A N 1
ATOM 689 C CA . ASN A 1 82 ? 3.927 -14.506 -10.900 1.00 91.06 82 ASN A CA 1
ATOM 690 C C . ASN A 1 82 ? 4.861 -13.301 -11.031 1.00 91.06 82 ASN A C 1
ATOM 692 O O . ASN A 1 82 ? 4.605 -12.449 -11.878 1.00 91.06 82 ASN A O 1
ATOM 696 N N . ILE A 1 83 ? 5.988 -13.267 -10.309 1.00 91.69 83 ILE A N 1
ATOM 697 C CA . ILE A 1 83 ? 6.972 -12.179 -10.425 1.00 91.69 83 ILE A CA 1
ATOM 698 C C . ILE A 1 83 ? 7.502 -12.051 -11.858 1.00 91.69 83 ILE A C 1
ATOM 700 O O . ILE A 1 83 ? 7.551 -10.945 -12.394 1.00 91.69 83 ILE A O 1
ATOM 704 N N . ARG A 1 84 ? 7.824 -13.164 -12.535 1.00 91.94 84 ARG A N 1
ATOM 705 C CA . ARG A 1 84 ? 8.262 -13.121 -13.946 1.00 91.94 84 ARG A CA 1
ATOM 706 C C . ARG A 1 84 ? 7.184 -12.587 -14.889 1.00 91.94 84 ARG A C 1
ATOM 708 O O . ARG A 1 84 ? 7.506 -11.915 -15.868 1.00 91.94 84 ARG A O 1
ATOM 715 N N . LYS A 1 85 ? 5.912 -12.915 -14.648 1.00 93.56 85 LYS A N 1
ATOM 716 C CA . LYS A 1 85 ? 4.784 -12.391 -15.434 1.00 93.56 85 LYS A CA 1
ATOM 717 C C . LYS A 1 85 ? 4.602 -10.893 -15.188 1.00 93.56 85 LYS A C 1
ATOM 719 O O . LYS A 1 85 ? 4.529 -10.130 -16.142 1.00 93.56 85 LYS A O 1
ATOM 724 N N . ILE A 1 86 ? 4.599 -10.482 -13.925 1.00 92.06 86 ILE A N 1
ATOM 725 C CA . ILE A 1 86 ? 4.450 -9.090 -13.503 1.00 92.06 86 ILE A CA 1
ATOM 726 C C . ILE A 1 86 ? 5.574 -8.216 -14.073 1.00 92.06 86 ILE A C 1
ATOM 728 O O . ILE A 1 86 ? 5.294 -7.161 -14.636 1.00 92.06 86 ILE A O 1
ATOM 732 N N . LYS A 1 87 ? 6.832 -8.671 -13.989 1.00 93.44 87 LYS A N 1
ATOM 733 C CA . LYS A 1 87 ? 7.991 -7.950 -14.535 1.00 93.44 87 LYS A CA 1
ATOM 734 C C . LYS A 1 87 ? 7.840 -7.692 -16.036 1.00 93.44 87 LYS A C 1
ATOM 736 O O . LYS A 1 87 ? 8.005 -6.558 -16.467 1.00 93.44 87 LYS A O 1
ATOM 741 N N . ARG A 1 88 ? 7.470 -8.719 -16.814 1.00 94.19 88 ARG A N 1
ATOM 742 C CA . ARG A 1 88 ? 7.218 -8.574 -18.260 1.00 94.19 88 ARG A CA 1
ATOM 743 C C . ARG A 1 88 ? 6.097 -7.575 -18.542 1.00 94.19 88 ARG A C 1
ATOM 745 O O . ARG A 1 88 ? 6.307 -6.653 -19.312 1.00 94.19 88 ARG A O 1
ATOM 752 N N . ASN A 1 89 ? 4.969 -7.689 -17.839 1.00 92.75 89 ASN A N 1
ATOM 753 C CA . ASN A 1 89 ? 3.847 -6.762 -17.999 1.00 92.75 89 ASN A CA 1
ATOM 754 C C . ASN A 1 89 ? 4.229 -5.303 -17.686 1.00 92.75 89 ASN A C 1
ATOM 756 O O . ASN A 1 89 ? 3.752 -4.390 -18.354 1.00 92.75 89 ASN A O 1
ATOM 760 N N . LEU A 1 90 ? 5.074 -5.068 -16.673 1.00 92.38 90 LEU A N 1
ATOM 761 C CA . LEU A 1 90 ? 5.583 -3.726 -16.378 1.00 92.38 90 LEU A CA 1
ATOM 762 C C . LEU A 1 90 ? 6.455 -3.185 -17.510 1.00 92.38 90 LEU A C 1
ATOM 764 O O . LEU A 1 90 ? 6.312 -2.020 -17.870 1.00 92.38 90 LEU A O 1
ATOM 768 N N . GLN A 1 91 ? 7.354 -4.013 -18.045 1.00 93.69 91 GLN A N 1
ATOM 769 C CA . GLN A 1 91 ? 8.203 -3.634 -19.173 1.00 93.69 91 GLN A CA 1
ATOM 770 C C . GLN A 1 91 ? 7.354 -3.282 -20.392 1.00 93.69 91 GLN A C 1
ATOM 772 O O . GLN A 1 91 ? 7.476 -2.178 -20.911 1.00 93.69 91 GLN A O 1
ATOM 777 N N . ASP A 1 92 ? 6.408 -4.144 -20.758 1.00 94.19 92 ASP A N 1
ATOM 778 C CA . ASP A 1 92 ? 5.534 -3.917 -21.911 1.00 94.19 92 ASP A CA 1
ATOM 779 C C . ASP A 1 92 ? 4.704 -2.625 -21.782 1.00 94.19 92 ASP A C 1
ATOM 781 O O . ASP A 1 92 ? 4.415 -1.978 -22.786 1.00 94.19 92 ASP A O 1
ATOM 785 N N . ARG A 1 93 ? 4.320 -2.229 -20.558 1.00 92.12 93 ARG A N 1
ATOM 786 C CA . ARG A 1 93 ? 3.450 -1.064 -20.324 1.00 92.12 93 ARG A CA 1
ATOM 787 C C . ARG A 1 93 ? 4.191 0.254 -20.096 1.00 92.12 93 ARG A C 1
ATOM 789 O O . ARG A 1 93 ? 3.653 1.299 -20.444 1.00 92.12 93 ARG A O 1
ATOM 796 N N . PHE A 1 94 ? 5.368 0.224 -19.473 1.00 93.62 94 PHE A N 1
ATOM 797 C CA . PHE A 1 94 ? 6.020 1.429 -18.941 1.00 93.62 94 PHE A CA 1
ATOM 798 C C . PHE A 1 94 ? 7.459 1.638 -19.404 1.00 93.62 94 PHE A C 1
ATOM 800 O O . PHE A 1 94 ? 8.049 2.659 -19.067 1.00 93.62 94 PHE A O 1
ATOM 807 N N . GLN A 1 95 ? 8.043 0.711 -20.164 1.00 92.50 95 GLN A N 1
ATOM 808 C CA . GLN A 1 95 ? 9.424 0.866 -20.627 1.00 92.50 95 GLN A CA 1
ATOM 809 C C . GLN A 1 95 ? 9.604 2.087 -21.542 1.00 92.50 95 GLN A C 1
ATOM 811 O O . GLN A 1 95 ? 10.633 2.750 -21.460 1.00 92.50 95 GLN A O 1
ATOM 816 N N . GLU A 1 96 ? 8.600 2.399 -22.364 1.00 92.88 96 GLU A N 1
ATOM 817 C CA . GLU A 1 96 ? 8.614 3.566 -23.256 1.00 92.88 96 GLU A CA 1
ATOM 818 C C . GLU A 1 96 ? 8.228 4.872 -22.540 1.00 92.88 96 GLU A C 1
ATOM 820 O O . GLU A 1 96 ? 8.597 5.952 -22.992 1.00 92.88 96 GLU A O 1
ATOM 825 N N . ASP A 1 97 ? 7.509 4.785 -21.412 1.00 93.88 97 ASP A N 1
ATOM 826 C CA . ASP A 1 97 ? 7.116 5.945 -20.601 1.00 93.88 97 ASP A CA 1
ATOM 827 C C . ASP A 1 97 ? 7.223 5.659 -19.083 1.00 93.88 97 ASP A C 1
ATOM 829 O O . ASP A 1 97 ? 6.221 5.423 -18.390 1.00 93.88 97 ASP A O 1
ATOM 833 N N . PRO A 1 98 ? 8.453 5.686 -18.528 1.00 94.06 98 PRO A N 1
ATOM 834 C CA . PRO A 1 98 ? 8.692 5.494 -17.096 1.00 94.06 98 PRO A CA 1
ATOM 835 C C . PRO A 1 98 ? 8.080 6.594 -16.219 1.00 94.06 98 PRO A C 1
ATOM 837 O O . PRO A 1 98 ? 7.821 6.389 -15.030 1.00 94.06 98 PRO A O 1
ATOM 840 N N . VAL A 1 99 ? 7.856 7.776 -16.790 1.00 96.19 99 VAL A N 1
ATOM 841 C CA . VAL A 1 99 ? 7.318 8.942 -16.082 1.00 96.19 99 VAL A CA 1
ATOM 842 C C . VAL A 1 99 ? 5.841 8.730 -15.790 1.00 96.19 99 VAL A C 1
ATOM 844 O O . VAL A 1 99 ? 5.392 8.974 -14.668 1.00 96.19 99 VAL A O 1
ATOM 847 N N . HIS A 1 100 ? 5.094 8.180 -16.747 1.00 94.88 100 HIS A N 1
ATOM 848 C CA . HIS A 1 100 ? 3.710 7.783 -16.522 1.00 94.88 100 HIS A CA 1
ATOM 849 C C . HIS A 1 100 ? 3.567 6.763 -15.383 1.00 94.88 100 HIS A C 1
ATOM 851 O O . HIS A 1 100 ? 2.658 6.885 -14.556 1.00 94.88 100 HIS A O 1
ATOM 857 N N . MET A 1 101 ? 4.496 5.807 -15.260 1.00 95.56 101 MET A N 1
ATOM 858 C CA . MET A 1 101 ? 4.524 4.900 -14.107 1.00 95.56 101 MET A CA 1
ATOM 859 C C . MET A 1 101 ? 4.705 5.669 -12.792 1.00 95.56 101 MET A C 1
ATOM 861 O O . MET A 1 101 ? 3.954 5.440 -11.842 1.00 95.56 101 MET A O 1
ATOM 865 N N . ALA A 1 102 ? 5.673 6.588 -12.729 1.00 96.00 102 ALA A N 1
ATOM 866 C CA . ALA A 1 102 ? 5.918 7.397 -11.536 1.00 96.00 102 ALA A CA 1
ATOM 867 C C . ALA A 1 10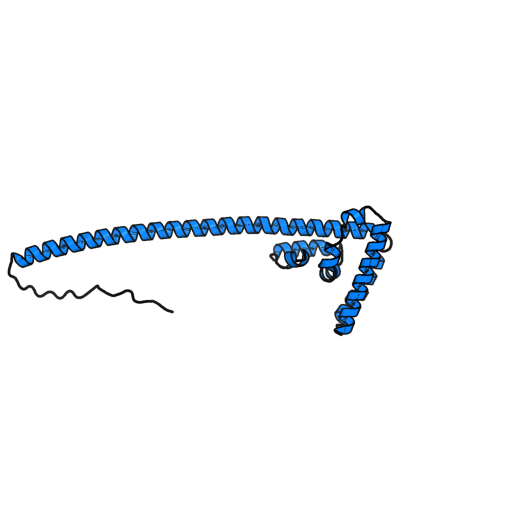2 ? 4.685 8.234 -11.147 1.00 96.00 102 ALA A C 1
ATOM 869 O O . ALA A 1 102 ? 4.331 8.292 -9.967 1.00 96.00 102 ALA A O 1
ATOM 870 N N . MET A 1 103 ? 3.977 8.803 -12.130 1.00 95.62 103 MET A N 1
ATOM 871 C CA . MET A 1 103 ? 2.710 9.508 -11.908 1.00 95.62 103 MET A CA 1
ATOM 872 C C . MET A 1 103 ? 1.632 8.592 -11.319 1.00 95.62 103 MET A C 1
ATOM 874 O O . MET A 1 103 ? 0.954 8.984 -10.368 1.00 95.62 103 MET A O 1
ATOM 878 N N . ILE A 1 104 ? 1.468 7.377 -11.856 1.00 95.44 104 ILE A N 1
ATOM 879 C CA . ILE A 1 104 ? 0.493 6.407 -11.336 1.00 95.44 104 ILE A CA 1
ATOM 880 C C . ILE A 1 104 ? 0.825 6.039 -9.892 1.00 95.44 104 ILE A C 1
ATOM 882 O O . ILE A 1 104 ? -0.072 6.070 -9.050 1.00 95.44 104 ILE A O 1
ATOM 886 N N . ILE A 1 105 ? 2.090 5.731 -9.591 1.00 95.38 105 ILE A N 1
ATOM 887 C CA . ILE A 1 105 ? 2.515 5.370 -8.234 1.00 95.38 105 ILE A CA 1
ATOM 888 C C . ILE A 1 105 ? 2.278 6.542 -7.273 1.00 95.38 105 ILE A C 1
ATOM 890 O O . ILE A 1 105 ? 1.651 6.344 -6.233 1.00 95.38 105 ILE A O 1
ATOM 894 N N . SER A 1 106 ? 2.696 7.763 -7.632 1.00 95.94 106 SER A N 1
ATOM 895 C CA . SER A 1 106 ? 2.452 8.963 -6.814 1.00 95.94 106 SER A CA 1
ATOM 896 C C . SER A 1 106 ? 0.959 9.161 -6.534 1.00 95.94 106 SER A C 1
ATOM 898 O O . SER A 1 106 ? 0.543 9.317 -5.381 1.00 95.94 106 SER A O 1
ATOM 900 N N . ARG A 1 107 ? 0.126 9.099 -7.580 1.00 95.44 107 ARG A N 1
ATOM 901 C CA . ARG A 1 107 ? -1.329 9.230 -7.459 1.00 95.44 107 ARG A CA 1
ATOM 902 C C . ARG A 1 107 ? -1.907 8.161 -6.534 1.00 95.44 107 ARG A C 1
ATOM 904 O O . ARG A 1 107 ? -2.677 8.505 -5.643 1.00 95.44 107 ARG A O 1
ATOM 911 N N . ASN A 1 108 ? -1.525 6.897 -6.706 1.00 94.94 108 ASN A N 1
ATOM 912 C CA . ASN A 1 108 ? -2.048 5.804 -5.891 1.00 94.94 108 ASN A CA 1
ATOM 913 C C . ASN A 1 108 ? -1.666 5.979 -4.411 1.00 94.94 108 ASN A C 1
ATOM 915 O O . ASN A 1 108 ? -2.538 5.876 -3.556 1.00 94.94 108 ASN A O 1
ATOM 919 N N . LEU A 1 109 ? -0.417 6.343 -4.095 1.00 95.00 109 LEU A N 1
ATOM 920 C CA . LEU A 1 109 ? 0.007 6.605 -2.710 1.00 95.00 109 LEU A CA 1
ATOM 921 C C . LEU A 1 109 ? -0.772 7.765 -2.063 1.00 95.00 109 LEU A C 1
ATOM 923 O O . LEU A 1 109 ? -1.112 7.708 -0.878 1.00 95.00 109 LEU A O 1
ATOM 927 N N . LYS A 1 110 ? -1.092 8.808 -2.839 1.00 94.69 110 LYS A N 1
ATOM 928 C CA . LYS A 1 110 ? -1.922 9.936 -2.383 1.00 94.69 110 LYS A CA 1
ATOM 929 C C . LYS A 1 110 ? -3.371 9.526 -2.135 1.00 94.69 110 LYS A C 1
ATOM 931 O O . LYS A 1 110 ? -3.948 9.937 -1.131 1.00 94.69 110 LYS A O 1
ATOM 936 N N . GLU A 1 111 ? -3.963 8.725 -3.018 1.00 93.94 111 GLU A N 1
ATOM 937 C CA . GLU A 1 111 ? -5.323 8.207 -2.823 1.00 93.94 111 GLU A CA 1
ATOM 938 C C . GLU A 1 111 ? -5.398 7.247 -1.628 1.00 93.94 111 GLU A C 1
ATOM 940 O O . GLU A 1 111 ? -6.295 7.369 -0.798 1.00 93.94 111 GLU A O 1
ATOM 945 N N . GLU A 1 112 ? -4.406 6.376 -1.446 1.00 94.19 112 GLU A N 1
ATOM 946 C CA . GLU A 1 112 ? -4.277 5.545 -0.246 1.00 94.19 112 GLU A CA 1
ATOM 947 C C . GLU A 1 112 ? -4.256 6.382 1.042 1.00 94.19 112 GLU A C 1
ATOM 949 O O . GLU A 1 112 ? -4.903 6.034 2.031 1.00 94.19 112 GLU A O 1
ATOM 954 N N . GLN A 1 113 ? -3.530 7.504 1.039 1.00 93.25 113 GLN A N 1
ATOM 955 C CA . GLN A 1 113 ? -3.480 8.409 2.185 1.00 93.25 113 GLN A CA 1
ATOM 956 C C . GLN A 1 113 ? -4.853 9.040 2.462 1.00 93.25 113 GLN A C 1
ATOM 958 O O . GLN A 1 113 ? -5.277 9.106 3.617 1.00 93.25 113 GLN A O 1
ATOM 963 N N . LYS A 1 114 ? -5.598 9.423 1.417 1.00 92.94 114 LYS A N 1
ATOM 964 C CA . LYS A 1 114 ? -6.978 9.917 1.561 1.00 92.94 114 LYS A CA 1
ATOM 965 C C . LYS A 1 114 ? -7.910 8.858 2.145 1.00 92.94 114 LYS A C 1
ATOM 967 O O . LYS A 1 114 ? -8.720 9.190 3.008 1.00 92.94 114 LYS A O 1
ATOM 972 N N . ILE A 1 115 ? -7.782 7.598 1.722 1.00 91.50 115 ILE A N 1
ATOM 973 C CA . ILE A 1 115 ? -8.558 6.479 2.279 1.00 91.50 115 ILE A CA 1
ATOM 974 C C . ILE A 1 115 ? -8.248 6.318 3.773 1.00 91.50 115 ILE A C 1
ATOM 976 O O . ILE A 1 115 ? -9.170 6.239 4.588 1.00 91.50 115 ILE A O 1
ATOM 980 N N . LEU A 1 116 ? -6.966 6.341 4.156 1.00 91.25 116 LEU A N 1
ATOM 981 C CA . LEU A 1 116 ? -6.550 6.267 5.562 1.00 91.25 116 LEU A CA 1
ATOM 982 C C . LEU A 1 116 ? -7.123 7.414 6.397 1.00 91.25 116 LEU A C 1
ATOM 984 O O . LEU A 1 116 ? -7.587 7.196 7.518 1.00 91.25 116 LEU A O 1
ATOM 988 N N . ASP A 1 117 ? -7.104 8.635 5.874 1.00 89.38 117 ASP A N 1
ATOM 989 C CA . ASP A 1 117 ? -7.604 9.800 6.600 1.00 89.38 117 ASP A CA 1
ATOM 990 C C . ASP A 1 117 ? -9.139 9.809 6.687 1.00 89.38 117 ASP A C 1
ATOM 992 O O . ASP A 1 117 ? -9.698 10.129 7.742 1.00 89.38 117 ASP A O 1
ATOM 996 N N . GLY A 1 118 ? -9.828 9.342 5.641 1.00 86.94 118 GLY A N 1
ATOM 997 C CA . GLY A 1 118 ? -11.267 9.076 5.668 1.00 86.94 118 GLY A CA 1
ATOM 998 C C . GLY A 1 118 ? -11.644 8.029 6.721 1.00 86.94 118 GLY A C 1
ATOM 999 O O . GLY A 1 118 ? -12.593 8.227 7.487 1.00 86.94 118 GLY A O 1
ATOM 1000 N N . ALA A 1 119 ? -10.851 6.960 6.835 1.00 85.00 119 ALA A N 1
ATOM 1001 C CA . ALA A 1 119 ? -11.045 5.930 7.846 1.00 85.00 119 ALA A CA 1
ATOM 1002 C C . ALA A 1 119 ? -10.874 6.462 9.271 1.00 85.00 119 ALA A C 1
ATOM 1004 O O . ALA A 1 119 ? -11.742 6.233 10.114 1.00 85.00 119 ALA A O 1
ATOM 1005 N N . LYS A 1 120 ? -9.821 7.245 9.536 1.00 79.12 120 LYS A N 1
ATOM 1006 C CA . LYS A 1 120 ? -9.609 7.876 10.851 1.00 79.12 120 LYS A CA 1
ATOM 1007 C C . LYS A 1 120 ? -10.770 8.790 11.239 1.00 79.12 120 LYS A C 1
ATOM 1009 O O . LYS A 1 120 ? -11.232 8.728 12.374 1.00 79.12 120 LYS A O 1
ATOM 1014 N N . SER A 1 121 ? -11.269 9.605 10.310 1.00 67.81 121 SER A N 1
ATOM 1015 C CA . SER A 1 121 ? -12.389 10.520 10.571 1.00 67.81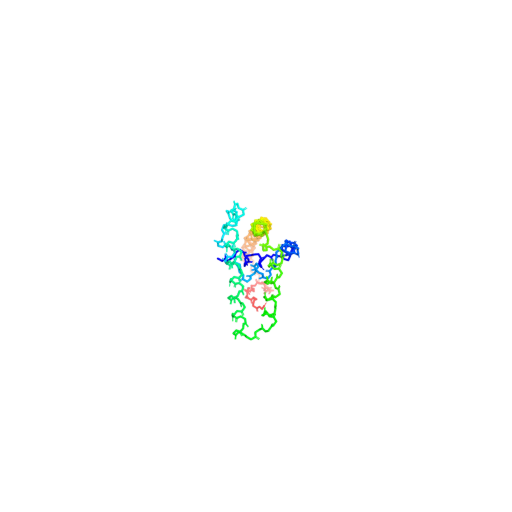 121 SER A CA 1
ATOM 1016 C C . SER A 1 121 ? -13.686 9.772 10.924 1.00 67.81 121 SER A C 1
ATOM 1018 O O . SER A 1 121 ? -14.382 10.126 11.883 1.00 67.81 121 SER A O 1
ATOM 1020 N N . GLY A 1 122 ? -13.971 8.675 10.209 1.00 60.22 122 GLY A N 1
ATOM 1021 C CA . GLY A 1 122 ? -15.112 7.803 10.495 1.00 60.22 122 GLY A CA 1
ATOM 1022 C C . GLY A 1 122 ? -15.003 7.095 11.850 1.00 60.22 122 GLY A C 1
ATOM 1023 O O . GLY A 1 122 ? -15.969 7.081 12.615 1.00 60.22 122 GLY A O 1
ATOM 1024 N N . THR A 1 123 ? -13.824 6.564 12.181 1.00 59.28 123 THR A N 1
ATOM 1025 C CA . THR A 1 123 ? -13.578 5.865 13.453 1.00 59.28 123 THR A CA 1
ATOM 1026 C C . THR A 1 123 ? -13.624 6.814 14.647 1.00 59.28 123 THR A C 1
ATOM 1028 O O . THR A 1 123 ? -14.223 6.477 15.666 1.00 59.28 123 THR A O 1
ATOM 1031 N N . VAL A 1 124 ? -13.063 8.023 14.528 1.00 58.78 124 VAL A N 1
ATOM 1032 C CA . VAL A 1 124 ? -13.122 9.038 15.594 1.00 58.78 124 VAL A CA 1
ATOM 1033 C C . VAL A 1 124 ? -14.566 9.465 15.852 1.00 58.78 124 VAL A C 1
ATOM 1035 O O . VAL A 1 124 ? -14.982 9.509 17.007 1.00 58.78 124 VAL A O 1
ATOM 1038 N N . SER A 1 125 ? -15.365 9.703 14.807 1.00 59.81 125 SER A N 1
ATOM 1039 C CA . SER A 1 125 ? -16.784 10.043 14.985 1.00 59.81 125 SER A CA 1
ATOM 1040 C C . SER A 1 125 ? -17.576 8.910 15.644 1.00 59.81 125 SER A C 1
ATOM 1042 O O . SER A 1 125 ? -18.352 9.163 16.564 1.00 59.81 125 SER A O 1
ATOM 1044 N N . ALA A 1 126 ? -17.353 7.658 15.235 1.00 59.62 126 ALA A N 1
ATOM 1045 C CA . ALA A 1 126 ? -18.019 6.502 15.835 1.00 59.62 126 ALA A CA 1
ATOM 1046 C C . ALA A 1 126 ? -17.618 6.297 17.309 1.00 59.62 126 ALA A C 1
ATOM 1048 O O . ALA A 1 126 ? -18.489 6.155 18.169 1.00 59.62 126 ALA A O 1
ATOM 1049 N N . MET A 1 127 ? -16.320 6.369 17.623 1.00 60.62 127 MET A N 1
ATOM 1050 C CA . MET A 1 127 ? -15.815 6.247 18.996 1.00 60.62 127 MET A CA 1
ATOM 1051 C C . MET A 1 127 ? -16.318 7.367 19.913 1.00 60.62 127 MET A C 1
ATOM 1053 O O . MET A 1 127 ? -16.641 7.107 21.071 1.00 60.62 127 MET A O 1
ATOM 1057 N N . VAL A 1 128 ? -16.405 8.609 19.425 1.00 65.38 128 VAL A N 1
ATOM 1058 C CA . VAL A 1 128 ? -16.924 9.740 20.215 1.00 65.38 128 VAL A CA 1
ATOM 1059 C C . VAL A 1 128 ? -18.398 9.529 20.561 1.00 65.38 128 VAL A C 1
ATOM 1061 O O . VAL A 1 128 ? -18.785 9.717 21.716 1.00 65.38 128 VAL A O 1
ATOM 1064 N N . VAL A 1 129 ? -19.208 9.071 19.602 1.00 67.62 129 VAL A N 1
ATOM 1065 C CA . VAL A 1 129 ? -20.631 8.767 19.825 1.00 67.62 129 VAL A CA 1
ATOM 1066 C C . VAL A 1 129 ? -20.804 7.613 20.817 1.00 67.62 129 VAL A C 1
ATOM 1068 O O . VAL A 1 129 ? -21.645 7.681 21.717 1.00 67.62 129 VAL A O 1
ATOM 1071 N N . GLU A 1 130 ? -19.997 6.559 20.697 1.00 66.12 130 GLU A N 1
ATOM 1072 C CA . GLU A 1 130 ? -20.075 5.397 21.583 1.00 66.12 130 GLU A CA 1
ATOM 1073 C C . GLU A 1 130 ? -19.624 5.724 23.014 1.00 66.12 130 GLU A C 1
ATOM 1075 O O . GLU A 1 130 ? -20.311 5.368 23.977 1.00 66.12 130 GLU A O 1
ATOM 1080 N N . LYS A 1 131 ? -18.544 6.501 23.163 1.00 75.31 131 LYS A N 1
ATOM 1081 C CA . LYS A 1 131 ? -18.097 7.024 24.459 1.00 75.31 131 LYS A CA 1
ATOM 1082 C C . LYS A 1 131 ? -19.176 7.886 25.113 1.00 75.31 131 LYS A C 1
ATOM 1084 O O . LYS A 1 131 ? -19.498 7.672 26.277 1.00 75.31 131 LYS A O 1
ATOM 1089 N N . GLN A 1 132 ? -19.794 8.803 24.367 1.00 72.12 132 GLN A N 1
ATOM 1090 C CA . GLN A 1 132 ? -20.844 9.673 24.902 1.00 72.12 132 GLN A CA 1
ATOM 1091 C C . GLN A 1 132 ? -22.083 8.877 25.349 1.00 72.12 132 GLN A C 1
ATOM 1093 O O . GLN A 1 132 ? -22.706 9.194 26.363 1.00 72.12 132 GLN A O 1
ATOM 1098 N N . LYS A 1 133 ? -22.421 7.792 24.640 1.00 82.12 133 LYS A N 1
ATOM 1099 C CA . LYS A 1 133 ? -23.491 6.864 25.039 1.00 82.12 133 LYS A CA 1
ATOM 1100 C C . LYS A 1 133 ? -23.156 6.118 26.334 1.00 82.12 133 LYS A C 1
ATOM 1102 O O . LYS A 1 133 ? -24.044 5.933 27.168 1.00 82.12 133 LYS A O 1
ATOM 1107 N N . LEU A 1 134 ? -21.908 5.683 26.508 1.00 84.19 134 LEU A N 1
ATOM 1108 C CA . LEU A 1 134 ? -21.446 5.045 27.743 1.00 84.19 134 LEU A CA 1
ATOM 1109 C C . LEU A 1 134 ? -21.427 6.030 28.916 1.00 84.19 134 LEU A C 1
ATOM 1111 O O . LEU A 1 134 ? -21.965 5.703 29.971 1.00 84.19 134 LEU A O 1
ATOM 1115 N N . ASP A 1 135 ? -20.916 7.245 28.714 1.00 84.62 135 ASP A N 1
ATOM 1116 C CA . ASP A 1 135 ? -20.894 8.300 29.735 1.00 84.62 135 ASP A CA 1
ATOM 1117 C C . ASP A 1 135 ? -22.316 8.630 30.230 1.00 84.62 135 ASP A C 1
ATOM 1119 O O . ASP A 1 135 ? -22.555 8.734 31.436 1.00 84.62 135 ASP A O 1
ATOM 1123 N N . ASN A 1 136 ? -23.296 8.692 29.319 1.00 90.00 136 ASN A N 1
ATOM 1124 C CA . ASN A 1 136 ? -24.705 8.885 29.676 1.00 90.00 136 ASN A CA 1
ATOM 1125 C C . ASN A 1 136 ? -25.264 7.728 30.523 1.00 90.00 136 ASN A C 1
ATOM 1127 O O . ASN A 1 136 ? -25.941 7.976 31.521 1.00 90.00 136 ASN A O 1
ATOM 1131 N N . LYS A 1 137 ? -24.954 6.471 30.176 1.00 90.88 137 LYS A N 1
ATOM 1132 C CA . LYS A 1 137 ? -25.375 5.297 30.964 1.00 90.88 137 LYS A CA 1
ATOM 1133 C C . LYS A 1 137 ? -24.739 5.267 32.353 1.00 90.88 137 LYS A C 1
ATOM 1135 O O . LYS A 1 137 ? -25.398 4.897 33.321 1.00 90.88 137 LYS A O 1
ATOM 1140 N N . VAL A 1 138 ? -23.467 5.652 32.463 1.00 93.06 138 VAL A N 1
ATOM 1141 C CA . VAL A 1 138 ? -22.763 5.740 33.751 1.00 93.06 138 VAL A CA 1
ATOM 1142 C C . VAL A 1 138 ? -23.406 6.804 34.636 1.00 93.06 138 VAL A C 1
ATOM 1144 O O . VAL A 1 138 ? -23.628 6.560 35.823 1.00 93.06 138 VAL A O 1
ATOM 1147 N N . LYS A 1 139 ? -23.760 7.959 34.063 1.00 93.00 139 LYS A N 1
ATOM 1148 C CA . LYS A 1 139 ? -24.468 9.017 34.787 1.00 93.00 139 LYS A CA 1
ATOM 1149 C C . LYS A 1 139 ? -25.831 8.544 35.298 1.00 93.00 139 LYS A C 1
ATOM 1151 O O . LYS A 1 139 ? -26.105 8.686 36.483 1.00 93.00 139 LYS A O 1
ATOM 1156 N N . GLU A 1 140 ? -26.634 7.908 34.446 1.00 93.25 140 GLU A N 1
ATOM 1157 C CA . GLU A 1 140 ? -27.937 7.359 34.845 1.00 93.25 140 GLU A CA 1
ATOM 1158 C C . GLU A 1 140 ? -27.798 6.337 35.985 1.00 93.25 140 GLU A C 1
ATOM 1160 O O . GLU A 1 140 ? -28.553 6.357 36.956 1.00 93.25 140 GLU A O 1
ATOM 1165 N N . MET A 1 141 ? -26.796 5.459 35.905 1.00 92.50 141 MET A N 1
ATOM 1166 C CA . MET A 1 141 ? -26.530 4.476 36.952 1.00 92.50 141 MET A CA 1
ATOM 1167 C C . MET A 1 141 ? -26.148 5.142 38.276 1.00 92.50 141 MET A C 1
ATOM 1169 O O . MET A 1 141 ? -26.653 4.740 39.323 1.00 92.50 141 MET A O 1
ATOM 1173 N N . LYS A 1 142 ? -25.303 6.177 38.236 1.00 93.56 142 LYS A N 1
ATOM 1174 C CA . LYS A 1 142 ? -24.930 6.959 39.419 1.00 93.56 142 LYS A CA 1
ATOM 1175 C C . LYS A 1 142 ? -26.156 7.598 40.074 1.00 93.56 142 LYS A C 1
ATOM 1177 O O . LYS A 1 142 ? -26.306 7.492 41.289 1.00 93.56 142 LYS A O 1
ATOM 1182 N N . ASP A 1 143 ? -27.041 8.193 39.280 1.00 95.06 143 ASP A N 1
ATOM 1183 C CA . ASP A 1 143 ? -28.261 8.831 39.783 1.00 95.06 143 ASP A CA 1
ATOM 1184 C C . ASP A 1 143 ? -29.188 7.794 40.443 1.00 95.06 143 ASP A C 1
ATOM 1186 O O . ASP A 1 143 ? -29.687 8.005 41.549 1.00 95.06 143 ASP A O 1
ATOM 1190 N N . ARG A 1 144 ? -29.352 6.614 39.827 1.00 93.81 144 ARG A N 1
ATOM 1191 C CA . ARG A 1 144 ? -30.144 5.512 40.405 1.00 93.81 144 ARG A CA 1
ATOM 1192 C C . ARG A 1 144 ? -29.555 4.978 41.708 1.00 93.81 144 ARG A C 1
ATOM 1194 O O . ARG A 1 144 ? -30.312 4.688 42.633 1.00 93.81 144 ARG A O 1
ATOM 1201 N N . VAL A 1 145 ? -28.231 4.853 41.790 1.00 94.31 145 VAL A N 1
ATOM 1202 C CA . VAL A 1 145 ? -27.537 4.443 43.021 1.00 94.31 145 VAL A CA 1
ATOM 1203 C C . VAL A 1 145 ? -27.747 5.478 44.123 1.00 94.31 145 VAL A C 1
ATOM 1205 O O . VAL A 1 145 ? -28.058 5.102 45.247 1.00 94.31 145 VAL A O 1
ATOM 1208 N N . GLN A 1 146 ? -27.658 6.770 43.805 1.00 93.62 146 GLN A N 1
ATOM 1209 C CA . GLN A 1 146 ? -27.878 7.838 44.780 1.00 93.62 146 GLN A CA 1
ATOM 1210 C C . GLN A 1 146 ? -29.319 7.852 45.314 1.00 93.62 146 GLN A C 1
ATOM 1212 O O . GLN A 1 146 ? -29.531 8.018 46.514 1.00 93.62 146 GLN A O 1
ATOM 1217 N N . VAL A 1 147 ? -30.312 7.631 44.447 1.00 94.94 147 VAL A N 1
ATOM 1218 C CA . VAL A 1 147 ? -31.718 7.505 44.865 1.00 94.94 147 VAL A CA 1
ATOM 1219 C C . VAL A 1 147 ? -31.921 6.281 45.760 1.00 94.94 147 VAL A C 1
ATOM 1221 O O . VAL A 1 147 ? -32.614 6.368 46.772 1.00 94.94 147 VAL A O 1
ATOM 1224 N N . ALA A 1 148 ? -31.313 5.144 45.415 1.00 91.75 148 ALA A N 1
ATOM 1225 C CA . ALA A 1 148 ? -31.390 3.942 46.238 1.00 91.75 148 ALA A CA 1
ATOM 1226 C C . ALA A 1 148 ? -30.755 4.153 47.624 1.00 91.75 148 ALA A C 1
ATOM 1228 O O . ALA A 1 148 ? -31.367 3.782 48.621 1.00 91.75 148 ALA A O 1
ATOM 1229 N N . ASP A 1 149 ? -29.588 4.801 47.693 1.00 91.81 149 ASP A N 1
ATOM 1230 C CA . ASP A 1 149 ? -28.908 5.140 48.952 1.00 91.81 149 ASP A CA 1
ATOM 1231 C C . ASP A 1 149 ? -29.771 6.049 49.841 1.00 91.81 149 ASP A C 1
ATOM 1233 O O . ASP A 1 149 ? -29.907 5.814 51.041 1.00 91.81 149 ASP A O 1
ATOM 1237 N N . GLN A 1 150 ? -30.441 7.042 49.247 1.00 93.75 150 GLN A N 1
ATOM 1238 C CA . GLN A 1 150 ? -31.365 7.903 49.986 1.00 93.75 150 GLN A CA 1
ATOM 1239 C C . GLN A 1 150 ? -32.588 7.136 50.507 1.00 93.75 150 GLN A C 1
ATOM 1241 O O . GLN A 1 150 ? -33.029 7.367 51.630 1.00 93.75 150 GLN A O 1
ATOM 1246 N N . ASN A 1 151 ? -33.133 6.210 49.715 1.00 91.81 151 ASN A N 1
ATOM 1247 C CA . ASN A 1 151 ? -34.256 5.381 50.148 1.00 91.81 151 ASN A CA 1
ATOM 1248 C C . ASN A 1 151 ? -33.867 4.436 51.289 1.00 91.81 151 ASN A C 1
ATOM 1250 O O . ASN A 1 151 ? -34.681 4.223 52.182 1.00 91.81 151 ASN A O 1
ATOM 1254 N N . ILE A 1 152 ? -32.645 3.893 51.274 1.00 92.75 152 ILE A N 1
ATOM 1255 C CA . ILE A 1 152 ? -32.126 3.059 52.366 1.00 92.75 152 ILE A CA 1
ATOM 1256 C C . ILE A 1 152 ? -32.071 3.871 53.659 1.00 92.75 152 ILE A C 1
ATOM 1258 O O . ILE A 1 152 ? -32.660 3.441 54.642 1.00 92.75 152 ILE A O 1
ATOM 1262 N N . LYS A 1 153 ? -31.490 5.077 53.631 1.00 92.44 153 LYS A N 1
ATOM 1263 C CA . LYS A 1 153 ? -31.449 5.968 54.805 1.00 92.44 153 LYS A CA 1
ATOM 1264 C C . LYS A 1 153 ? -32.843 6.264 55.358 1.00 92.44 153 LYS A C 1
ATOM 1266 O O . LYS A 1 153 ? -33.080 6.125 56.549 1.00 92.44 153 LYS A O 1
ATOM 1271 N N . ASN A 1 154 ? -33.796 6.580 54.481 1.00 92.06 154 ASN A N 1
ATOM 1272 C CA . ASN A 1 154 ? -35.176 6.839 54.899 1.00 92.06 154 ASN A CA 1
ATOM 1273 C C . ASN A 1 154 ? -35.846 5.600 55.534 1.00 92.06 154 ASN A C 1
ATOM 1275 O O . ASN A 1 154 ? -36.696 5.739 56.412 1.00 92.06 154 ASN A O 1
ATOM 1279 N N . LEU A 1 155 ? -35.517 4.392 55.060 1.00 91.19 155 LEU A N 1
ATOM 1280 C CA . LEU A 1 155 ? -36.024 3.141 55.629 1.00 91.19 155 LEU A CA 1
ATOM 1281 C C . LEU A 1 155 ? -35.368 2.819 56.976 1.00 91.19 155 LEU A C 1
ATOM 1283 O O . LEU A 1 155 ? -36.067 2.338 57.865 1.00 91.19 155 LEU A O 1
ATOM 1287 N N . GLU A 1 156 ? -34.074 3.101 57.130 1.00 91.25 156 GLU A N 1
ATOM 1288 C CA . GLU A 1 156 ? -33.351 2.987 58.403 1.00 91.25 156 GLU A CA 1
ATOM 1289 C C . GLU A 1 156 ? -33.974 3.913 59.460 1.00 91.25 156 GLU A C 1
ATOM 1291 O O . GLU A 1 156 ? -34.352 3.441 60.530 1.00 91.25 156 GLU A O 1
ATOM 1296 N N . ASP A 1 157 ? -34.228 5.183 59.120 1.00 90.56 157 ASP A N 1
ATOM 1297 C CA . ASP A 1 157 ? -34.885 6.147 60.018 1.00 90.56 157 ASP A CA 1
ATOM 1298 C C . ASP A 1 157 ? -36.288 5.679 60.458 1.00 90.56 157 ASP A C 1
ATOM 1300 O O . ASP A 1 157 ? -36.689 5.824 61.617 1.00 90.56 157 ASP A O 1
ATOM 1304 N N . LEU A 1 158 ? -37.062 5.100 59.531 1.00 91.44 158 LEU A N 1
ATOM 1305 C CA . LEU A 1 158 ? -38.401 4.584 59.825 1.00 91.44 158 LEU A CA 1
ATOM 1306 C C . LEU A 1 158 ? -38.351 3.333 60.714 1.00 91.44 158 LEU A C 1
ATOM 1308 O O . LEU A 1 158 ? -39.225 3.145 61.566 1.00 91.44 158 LEU A O 1
ATOM 1312 N N . GLN A 1 159 ? -37.348 2.476 60.512 1.00 88.12 159 GLN A N 1
ATOM 1313 C CA . GLN A 1 159 ? -37.120 1.300 61.344 1.00 88.12 159 GLN A CA 1
ATOM 1314 C C . GLN A 1 159 ? -36.757 1.708 62.778 1.00 88.12 159 GLN A C 1
ATOM 1316 O O . GLN A 1 159 ? -37.340 1.168 63.719 1.00 88.12 159 GLN A O 1
ATOM 1321 N N . ASP A 1 160 ? -35.883 2.701 62.946 1.00 90.88 160 ASP A N 1
ATOM 1322 C CA . ASP A 1 160 ? -35.496 3.230 64.257 1.00 90.88 160 ASP A CA 1
ATOM 1323 C C . ASP A 1 160 ? -36.692 3.837 65.014 1.00 90.88 160 ASP A C 1
ATOM 1325 O O . ASP A 1 160 ? -36.880 3.573 66.207 1.00 90.88 160 ASP A O 1
ATOM 1329 N N . ASP A 1 161 ? -37.559 4.598 64.332 1.00 90.19 161 ASP A N 1
ATOM 1330 C CA . ASP A 1 161 ? -38.787 5.148 64.930 1.00 90.19 161 ASP A CA 1
ATOM 1331 C C . ASP A 1 161 ? -39.774 4.041 65.346 1.00 90.19 161 ASP A C 1
ATOM 1333 O O . ASP A 1 161 ? -40.383 4.102 66.424 1.00 90.19 161 ASP A O 1
ATOM 1337 N N . TYR A 1 162 ? -39.914 2.994 64.525 1.00 87.38 162 TYR A N 1
ATOM 1338 C CA . TYR A 1 162 ? -40.753 1.843 64.855 1.00 87.38 162 TYR A CA 1
ATOM 1339 C C . TYR A 1 162 ? -40.227 1.094 66.085 1.00 87.38 162 TYR A C 1
ATOM 1341 O O . TYR A 1 162 ? -40.995 0.833 67.018 1.00 87.38 162 TYR A O 1
ATOM 1349 N N . ASP A 1 163 ? -38.928 0.799 66.127 1.00 88.06 163 ASP A N 1
ATOM 1350 C CA . ASP A 1 163 ? -38.287 0.123 67.256 1.00 88.06 163 ASP A CA 1
ATOM 1351 C C . ASP A 1 163 ? -38.390 0.960 68.537 1.00 88.06 163 ASP A C 1
ATOM 1353 O O . ASP A 1 163 ? -38.698 0.426 69.610 1.00 88.06 163 ASP A O 1
ATOM 1357 N N . PHE A 1 164 ? -38.221 2.282 68.445 1.00 87.81 164 PHE A N 1
ATOM 1358 C CA . PHE A 1 164 ? -38.411 3.193 69.573 1.00 87.81 164 PHE A CA 1
ATOM 1359 C C . PHE A 1 164 ? -39.843 3.135 70.128 1.00 87.81 164 PHE A C 1
ATOM 1361 O O . PHE A 1 164 ? -40.044 2.954 71.339 1.00 87.81 164 PHE A O 1
ATOM 1368 N N . LYS A 1 165 ? -40.856 3.237 69.257 1.00 83.62 165 LYS A N 1
ATOM 1369 C CA . LYS A 1 165 ? -42.276 3.151 69.643 1.00 83.62 165 LYS A CA 1
ATOM 1370 C C . LYS A 1 165 ? -42.616 1.788 70.239 1.00 83.62 165 LYS A C 1
ATOM 1372 O O . LYS A 1 165 ? -43.261 1.723 71.290 1.00 83.62 165 LYS A O 1
ATOM 1377 N N . PHE A 1 166 ? -42.153 0.706 69.618 1.00 80.31 166 PHE A N 1
ATOM 1378 C CA . PHE A 1 166 ? -42.388 -0.657 70.084 1.00 80.31 166 PHE A CA 1
ATOM 1379 C C . PHE A 1 166 ? -41.773 -0.904 71.468 1.00 80.31 166 PHE A C 1
ATOM 1381 O O . PHE A 1 166 ? -42.462 -1.376 72.377 1.00 80.31 166 PHE A O 1
ATOM 1388 N N . ASN A 1 167 ? -40.508 -0.523 71.668 1.00 77.94 167 ASN A N 1
ATOM 1389 C CA . ASN A 1 167 ? -39.826 -0.655 72.957 1.00 77.94 167 ASN A CA 1
ATOM 1390 C C . ASN A 1 167 ? -40.491 0.201 74.046 1.00 77.94 167 ASN A C 1
ATOM 1392 O O . ASN A 1 167 ? -40.652 -0.255 75.180 1.00 77.94 167 ASN A O 1
ATOM 1396 N N . THR A 1 168 ? -40.956 1.406 73.705 1.00 78.62 168 THR A N 1
ATOM 1397 C CA . THR A 1 168 ? -41.688 2.274 74.641 1.00 78.62 168 THR A CA 1
ATOM 1398 C C . THR A 1 168 ? -43.015 1.653 75.090 1.00 78.62 168 THR A C 1
ATOM 1400 O O . THR A 1 168 ? -43.341 1.684 76.280 1.00 78.62 168 THR A O 1
ATOM 1403 N N . LEU A 1 169 ? -43.776 1.059 74.165 1.00 73.44 169 LEU A N 1
ATOM 1404 C CA . LEU A 1 169 ? -45.047 0.386 74.463 1.00 73.44 169 LEU A CA 1
ATOM 1405 C C . LEU A 1 169 ? -44.842 -0.889 75.288 1.00 73.44 169 LEU A C 1
ATOM 1407 O O . LEU A 1 169 ? -45.537 -1.093 76.287 1.00 73.44 169 LEU A O 1
ATOM 1411 N N . LYS A 1 170 ? -43.843 -1.703 74.930 1.00 71.25 170 LYS A N 1
ATOM 1412 C CA . LYS A 1 170 ? -43.457 -2.916 75.667 1.00 71.25 170 LYS A CA 1
ATOM 1413 C C . LYS A 1 170 ? -43.062 -2.619 77.117 1.00 71.25 170 LYS A C 1
ATOM 1415 O O . LYS A 1 170 ? -43.393 -3.391 78.011 1.00 71.25 170 LYS A O 1
ATOM 1420 N N . ASN A 1 171 ? -42.393 -1.493 77.363 1.00 64.56 171 ASN A N 1
ATOM 1421 C CA . ASN A 1 171 ? -41.981 -1.089 78.709 1.00 64.56 171 ASN A CA 1
ATOM 1422 C C . ASN A 1 171 ? -43.128 -0.488 79.550 1.00 64.56 171 ASN A C 1
ATOM 1424 O O . ASN A 1 171 ? -43.016 -0.452 80.773 1.00 64.56 171 ASN A O 1
ATOM 1428 N N . ARG A 1 172 ? -44.234 -0.034 78.934 1.00 62.56 172 ARG A N 1
ATOM 1429 C CA . ARG A 1 172 ? -45.408 0.535 79.634 1.00 62.56 172 ARG A CA 1
ATOM 1430 C C . ARG A 1 172 ? -46.537 -0.466 79.900 1.00 62.56 172 ARG A C 1
ATOM 1432 O O . ARG A 1 172 ? -47.314 -0.250 80.824 1.00 62.56 172 ARG A O 1
ATOM 1439 N N . GLY A 1 173 ? -46.635 -1.551 79.134 1.00 52.56 173 GLY A N 1
ATOM 1440 C CA . GLY A 1 173 ? -47.593 -2.633 79.365 1.00 52.56 173 GLY A CA 1
ATOM 1441 C C . GLY A 1 173 ? -46.870 -3.969 79.461 1.00 52.56 173 GLY A C 1
ATOM 1442 O O . GLY A 1 173 ? -46.401 -4.481 78.451 1.00 52.56 173 GLY A O 1
ATOM 1443 N N . GLY A 1 174 ? -46.792 -4.547 80.663 1.00 50.94 174 GLY A N 1
ATOM 1444 C CA . GLY A 1 174 ? -46.208 -5.869 80.912 1.00 50.94 174 GLY A CA 1
ATOM 1445 C C . GLY A 1 174 ? -47.018 -7.010 80.286 1.00 50.94 174 GLY A C 1
ATOM 1446 O O . GLY A 1 174 ? -47.595 -7.823 81.001 1.00 50.94 174 GLY A O 1
ATOM 1447 N N . ILE A 1 175 ? -47.067 -7.084 78.956 1.00 46.62 175 I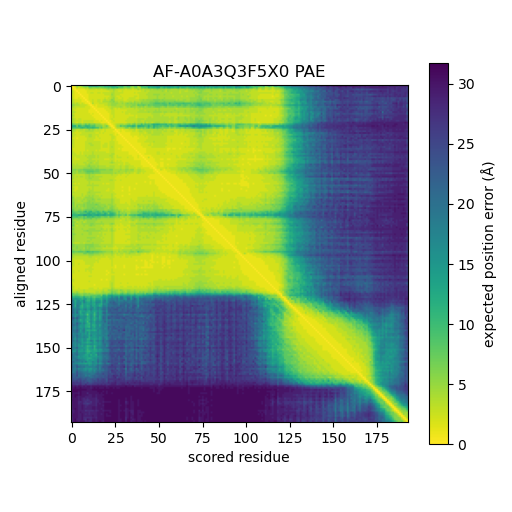LE A N 1
ATOM 1448 C CA . ILE A 1 175 ? -47.760 -8.132 78.209 1.00 46.62 175 ILE A CA 1
ATOM 1449 C C . ILE A 1 175 ? -46.726 -8.888 77.374 1.00 46.62 175 ILE A C 1
ATOM 1451 O O . ILE A 1 175 ? -46.196 -8.393 76.380 1.00 46.62 175 ILE A O 1
ATOM 1455 N N . LYS A 1 176 ? -46.445 -10.128 77.789 1.00 48.34 176 LYS A N 1
ATOM 1456 C CA . LYS A 1 176 ? -45.782 -11.138 76.958 1.00 48.34 176 LYS A CA 1
ATOM 1457 C C . LYS A 1 176 ? -46.704 -11.466 75.781 1.00 48.34 176 LYS A C 1
ATOM 1459 O O . LYS A 1 176 ? -47.584 -12.310 75.916 1.00 48.34 176 LYS A O 1
ATOM 1464 N N . LEU A 1 177 ? -46.488 -10.834 74.632 1.00 43.47 177 LEU A N 1
ATOM 1465 C CA . LEU A 1 177 ? -47.022 -11.317 73.362 1.00 43.47 177 LEU A CA 1
ATOM 1466 C C . LEU A 1 177 ? -45.898 -11.989 72.578 1.00 43.47 177 LEU A C 1
ATOM 1468 O O . LEU A 1 177 ? -44.944 -11.371 72.113 1.00 43.47 177 LEU A O 1
ATOM 1472 N N . ASN A 1 178 ? -46.018 -13.309 72.526 1.00 47.84 178 ASN A N 1
ATOM 1473 C CA . ASN A 1 178 ? -45.234 -14.215 71.717 1.00 47.84 178 ASN A CA 1
ATOM 1474 C C . ASN A 1 178 ? -45.555 -13.937 70.241 1.00 47.84 178 ASN A C 1
ATOM 1476 O O . ASN A 1 178 ? -46.619 -14.334 69.782 1.00 47.84 178 ASN A O 1
ATOM 1480 N N . CYS A 1 179 ? -44.673 -13.252 69.511 1.00 42.50 179 CYS A N 1
ATOM 1481 C CA . CYS A 1 179 ? -44.749 -13.190 68.052 1.00 42.50 179 CYS A CA 1
ATOM 1482 C C . CYS A 1 179 ? -43.355 -13.331 67.443 1.00 42.50 179 CYS A C 1
ATOM 1484 O O . CYS A 1 179 ? -42.474 -12.485 67.573 1.00 42.50 179 CYS A O 1
ATOM 1486 N N . HIS A 1 180 ? -43.191 -14.473 66.795 1.00 47.03 180 HIS A N 1
ATOM 1487 C CA . HIS A 1 180 ? -42.063 -14.897 65.996 1.00 47.03 180 HIS A CA 1
ATOM 1488 C C . HIS A 1 180 ? -42.010 -14.046 64.716 1.00 47.03 180 HIS A C 1
ATOM 1490 O O . HIS A 1 180 ? -42.794 -14.283 63.803 1.00 47.03 180 HIS A O 1
ATOM 1496 N N . LEU A 1 181 ? -41.088 -13.087 64.613 1.00 41.28 181 LEU A N 1
ATOM 1497 C CA . LEU A 1 181 ? -40.635 -12.582 63.313 1.00 41.28 181 LEU A CA 1
ATOM 1498 C C . LEU A 1 181 ? -39.131 -12.817 63.190 1.00 41.28 181 LEU A C 1
ATOM 1500 O O . LEU A 1 181 ? -38.294 -12.018 63.596 1.00 41.28 181 LEU A O 1
ATOM 1504 N N . LYS A 1 182 ? -38.804 -13.986 62.637 1.00 50.44 182 LYS A N 1
ATOM 1505 C CA . LYS A 1 182 ? -37.585 -14.157 61.850 1.00 50.44 182 LYS A CA 1
ATOM 1506 C C . LYS A 1 182 ? -37.785 -13.434 60.511 1.00 50.44 182 LYS A C 1
ATOM 1508 O O . LYS A 1 182 ? -38.917 -13.350 60.046 1.00 50.44 182 LYS A O 1
ATOM 1513 N N . PHE A 1 183 ? -36.663 -13.067 59.888 1.00 39.59 183 PHE A N 1
ATOM 1514 C CA . PHE A 1 183 ? -36.495 -12.456 58.557 1.00 39.59 183 PHE A CA 1
ATOM 1515 C C . PHE A 1 183 ? -36.5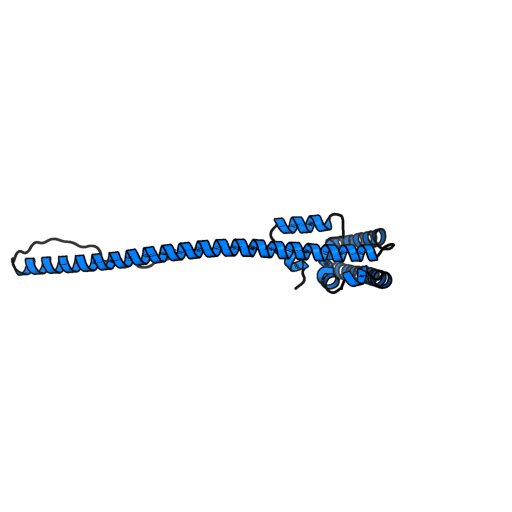96 -10.918 58.573 1.00 39.59 183 PHE A C 1
ATOM 1517 O O . PHE A 1 183 ? -37.572 -10.374 59.056 1.00 39.59 183 PHE A O 1
ATOM 1524 N N . ILE A 1 184 ? -35.620 -10.148 58.079 1.00 39.75 184 ILE A N 1
ATOM 1525 C CA . ILE A 1 184 ? -34.642 -10.415 57.014 1.00 39.75 184 ILE A CA 1
ATOM 1526 C C . ILE A 1 184 ? -33.294 -9.786 57.405 1.00 39.75 184 ILE A C 1
ATOM 1528 O O . ILE A 1 184 ? -33.140 -8.575 57.383 1.00 39.75 184 ILE A O 1
ATOM 1532 N N . ASN A 1 185 ? -32.297 -10.612 57.713 1.00 40.06 185 ASN A N 1
ATOM 1533 C CA . ASN A 1 185 ? -30.894 -10.204 57.652 1.00 40.06 185 ASN A CA 1
ATOM 1534 C C . ASN A 1 185 ? -30.155 -11.325 56.918 1.00 40.06 185 ASN A C 1
ATOM 1536 O O . ASN A 1 185 ? -29.655 -12.275 57.521 1.00 40.06 185 ASN A O 1
ATOM 1540 N N . ARG A 1 186 ? -30.230 -11.301 55.582 1.00 38.75 186 ARG A N 1
ATOM 1541 C CA . ARG A 1 186 ? -29.480 -12.225 54.726 1.00 38.75 186 ARG A CA 1
ATOM 1542 C C . ARG A 1 186 ? -28.275 -11.449 54.194 1.00 38.75 186 ARG A C 1
ATOM 1544 O O . ARG A 1 186 ? -28.490 -10.475 53.476 1.00 38.75 186 ARG A O 1
ATOM 1551 N N . PRO A 1 187 ? -27.032 -11.837 54.519 1.00 40.72 187 PRO A N 1
ATOM 1552 C CA . PRO A 1 187 ? -25.869 -11.201 53.924 1.00 40.72 187 PRO A CA 1
ATOM 1553 C C . PRO A 1 187 ? -25.853 -11.527 52.426 1.00 40.72 187 PRO A C 1
ATOM 1555 O O . PRO A 1 187 ? -25.960 -12.690 52.029 1.00 40.72 187 PRO A O 1
ATOM 1558 N N . LEU A 1 188 ? -25.744 -10.489 51.596 1.00 39.59 188 LEU A N 1
ATOM 1559 C CA . LEU A 1 188 ? -25.432 -10.594 50.171 1.00 39.59 188 LEU A CA 1
ATOM 1560 C C . LEU A 1 188 ? -24.018 -11.178 50.028 1.00 39.59 188 LEU A C 1
ATOM 1562 O O . LEU A 1 188 ? -23.031 -10.453 49.939 1.00 39.59 188 LEU A O 1
ATOM 1566 N N . ILE A 1 189 ? -23.912 -12.507 50.039 1.00 42.69 189 ILE A N 1
ATOM 1567 C CA . ILE A 1 189 ? -22.687 -13.221 49.680 1.00 42.69 189 ILE A CA 1
ATOM 1568 C C . ILE A 1 189 ? -22.768 -13.588 48.197 1.00 42.69 189 ILE A C 1
ATOM 1570 O O . ILE A 1 189 ? -23.563 -14.430 47.792 1.00 42.69 189 ILE A O 1
ATOM 1574 N N . GLN A 1 190 ? -21.932 -12.888 47.427 1.00 41.25 190 GLN A N 1
ATOM 1575 C CA . GLN A 1 190 ? -21.200 -13.310 46.226 1.00 41.25 190 GLN A CA 1
ATOM 1576 C C . GLN A 1 190 ? -21.909 -14.264 45.251 1.00 41.25 190 GLN A C 1
ATOM 1578 O O . GLN A 1 190 ? -21.918 -15.478 45.430 1.00 41.25 190 GLN A O 1
ATOM 1583 N N . SER A 1 191 ? -22.350 -13.719 44.115 1.00 33.38 191 SER A N 1
ATOM 1584 C CA . SER A 1 191 ? -22.505 -14.501 42.885 1.00 33.38 191 SER A CA 1
ATOM 1585 C C . SER A 1 191 ? -21.173 -14.521 42.128 1.00 33.38 191 SER A C 1
ATOM 1587 O O . SER A 1 191 ? -20.801 -13.544 41.484 1.00 33.38 191 SER A O 1
ATOM 1589 N N . LYS A 1 192 ? -20.445 -15.636 42.244 1.00 39.94 192 LYS A N 1
ATOM 1590 C CA . LYS A 1 192 ? -19.537 -16.135 41.204 1.00 39.94 192 LYS A CA 1
ATOM 1591 C C . LYS A 1 192 ? -20.283 -17.237 40.452 1.00 39.94 192 LYS A C 1
ATOM 1593 O O . LYS A 1 192 ? -20.515 -18.287 41.046 1.00 39.94 192 LYS A O 1
ATOM 1598 N N . CYS A 1 193 ? -20.640 -16.976 39.201 1.00 35.00 193 CYS A N 1
ATOM 1599 C CA . CYS A 1 193 ? -20.625 -17.875 38.040 1.00 35.00 193 CYS A CA 1
ATOM 1600 C C . CYS A 1 193 ? -20.982 -17.026 36.821 1.00 35.00 193 CYS A C 1
ATOM 1602 O O . CYS A 1 193 ? -22.013 -16.322 36.899 1.00 35.00 193 CYS A O 1
#

Organism: NCBI:txid56723

pLDDT: mean 83.97, std 16.73, range [33.38, 97.0]

Foldseek 3Di:
DFLVVLQVPFDPVLVVVLVVLQVPQAHVVLCVVCRVVLVVDPLVVLLVDQVSLLVVLVVSLVSLVVVLVVCVVVVVPPVNVVSVVRSVVCCVPPVVPSSSSSVSSNVSVVVSVVSSVVRVVVVVVVVVVVVVVVVVVVVVVVVVVVVVVVVVVVVVVVVVVVVVVVVVVCVVDVDPDDDDDDDDDDDPDDDDD

Secondary structure (DSSP, 8-state):
--HHHHHTTS-HHHHHHHHHHHTTSS-HHHHHHTHHHHTTS-HHHHTT-HHHHHHHHHHHHHHHHHHHHHHHHTT-HHHHHHHHHHHHHHHHHHSS-HHHHHHHHHHHHHHHHHHHHHHHHHHHHHHHHHHHHHHHHHHHHHHHHHHHHHHHHHHHHHHHHHHHHHHHHHHHS--------------------

Mean predicted aligned error: 14.38 Å

Nearest PDB structures (foldseek):
  3wwt-assembly1_A-2  TM=9.961E-01  e=5.275E-13  Homo sapiens
  1yvl-assembly1_A  TM=7.023E-01  e=2.117E-12  Homo sapiens
  1yvl-assembly2_B  TM=7.078E-01  e=4.001E-12  Homo sapiens
  4zia-assembly3_E-2  TM=9.569E-01  e=7.327E-10  Mus musculus
  1bgf-assembly1_A-2  TM=9.322E-01  e=9.356E-09  Mus musculus

Radius of gyration: 36.87 Å; Cα contacts (8 Å, |Δi|>4): 83; chains: 1; bounding box: 64×39×104 Å

Solvent-accessible surface area (backbone atoms only — not comparable to full-atom values): 11093 Å² total; per-residue (Å²): 130,52,68,64,64,56,56,74,70,49,58,69,80,55,45,53,55,53,50,66,65,30,76,88,70,52,66,57,69,55,54,61,77,41,30,66,62,60,73,70,52,67,32,68,64,28,42,75,31,65,70,53,11,45,52,51,47,52,50,51,54,51,52,50,53,53,52,37,52,53,30,56,76,69,66,38,63,68,60,36,51,48,48,57,50,50,53,51,53,47,45,77,71,26,67,94,41,31,31,60,49,27,44,52,52,37,51,49,55,52,51,52,48,50,52,53,52,52,49,50,55,54,51,51,55,51,50,52,54,53,50,53,54,49,53,52,52,53,51,53,50,51,53,52,50,52,52,50,54,53,51,50,52,56,50,52,55,51,48,53,53,49,52,52,53,50,52,53,48,54,75,74,45,96,67,93,74,92,74,92,77,79,84,86,87,76,81,90,74,79,90,86,130

Sequence (193 aa):
MAQWNQLQMLDCKYLEQVDQLYDDSFPMDIRQYLSKWIESIDWDTVAMQDSLATVRFHDLLAQLDDQHSRFALENNFLLQHNIRKIKRNLQDRFQEDPVHMAMIISRNLKEEQKILDGAKSGTVSAMVVEKQKLDNKVKEMKDRVQVADQNIKNLEDLQDDYDFKFNTLKNRGGIKLNCHLKFINRPLIQSKC